Protein 5EO9 (pdb70)

Organism: Drosophila melanogaster (NCBI:txid7227)

GO terms:
  GO:0032589 neuron projection membrane (C, IDA)
  GO:0050808 synapse organization (P, IEP)

Radius of gyration: 29.3 Å; Cα contacts (8 Å, |Δi|>4): 801; chains: 2; bounding box: 75×45×84 Å

Structure (mmCIF, N/CA/C/O backbone):
data_5EO9
#
_entry.id   5EO9
#
_cell.length_a   130.247
_cell.length_b   49.299
_cell.length_c   54.707
_cell.angle_alpha   90.00
_cell.angle_beta   90.00
_cell.angle_gamma   90.00
#
_symmetry.space_group_name_H-M   'P 21 21 2'
#
loop_
_entity.id
_entity.type
_entity.pdbx_description
1 polymer 'Dpr6, isoform C'
2 polymer 'CG32791, isoform A'
3 non-polymer 2-acetamido-2-deoxy-beta-D-glucopyranose
4 non-polymer 'SULFATE ION'
5 water water
#
loop_
_atom_site.group_PDB
_atom_site.id
_atom_site.type_symbol
_atom_site.label_atom_id
_atom_site.label_alt_id
_atom_site.label_comp_id
_atom_site.label_asym_id
_atom_site.label_entity_id
_atom_site.label_seq_id
_atom_site.pdbx_PDB_ins_code
_atom_site.Cartn_x
_atom_site.Cartn_y
_atom_site.Cartn_z
_atom_site.occupancy
_atom_site.B_iso_or_equiv
_atom_site.auth_seq_id
_atom_site.auth_comp_id
_atom_site.auth_asym_id
_atom_site.auth_atom_id
_atom_site.pdbx_PDB_model_num
ATOM 1 N N . MET A 1 4 ? 6.761 -21.981 30.288 1.00 88.59 71 MET A N 1
ATOM 2 C CA . MET A 1 4 ? 8.030 -21.948 29.566 1.00 87.03 71 MET A CA 1
ATOM 3 C C . MET A 1 4 ? 8.272 -20.593 28.889 1.00 84.27 71 MET A C 1
ATOM 4 O O . MET A 1 4 ? 7.332 -19.898 28.508 1.00 82.95 71 MET A O 1
ATOM 6 N N . GLU A 1 5 ? 9.547 -20.242 28.736 1.00 84.77 72 GLU A N 1
ATOM 7 C CA . GLU A 1 5 ? 9.936 -18.945 28.195 1.00 82.86 72 GLU A CA 1
ATOM 8 C C . GLU A 1 5 ? 9.610 -18.854 26.698 1.00 75.70 72 GLU A C 1
ATOM 9 O O . GLU A 1 5 ? 9.571 -19.870 26.000 1.00 75.67 72 GLU A O 1
ATOM 15 N N . PRO A 1 6 ? 9.359 -17.647 26.180 1.00 69.62 73 PRO A N 1
ATOM 16 C CA . PRO A 1 6 ? 9.120 -17.505 24.738 1.00 66.76 73 PRO A CA 1
ATOM 17 C C . PRO A 1 6 ? 10.355 -17.860 23.923 1.00 67.76 73 PRO A C 1
ATOM 18 O O . PRO A 1 6 ? 11.484 -17.880 24.420 1.00 71.92 73 PRO A O 1
ATOM 22 N N . TYR A 1 7 ? 10.125 -18.144 22.646 1.00 62.93 74 TYR A N 1
ATOM 23 C CA . TYR A 1 7 ? 11.215 -18.461 21.735 1.00 63.45 74 TYR A CA 1
ATOM 24 C C . TYR A 1 7 ? 10.766 -18.186 20.306 1.00 61.87 74 TYR A C 1
ATOM 25 O O . TYR A 1 7 ? 9.577 -18.027 20.018 1.00 59.48 74 TYR A O 1
ATOM 34 N N . PHE A 1 8 ? 11.743 -18.138 19.411 1.00 61.40 75 PHE A N 1
ATOM 35 C CA . PHE A 1 8 ? 11.483 -17.900 18.002 1.00 61.28 75 PHE A CA 1
ATOM 36 C C . PHE A 1 8 ? 11.317 -19.223 17.267 1.00 62.61 75 PHE A C 1
ATOM 37 O O . PHE A 1 8 ? 12.039 -20.190 17.526 1.00 62.04 75 PHE A O 1
ATOM 45 N N . ASP A 1 9 ? 10.350 -19.260 16.361 1.00 61.43 76 ASP A N 1
ATOM 46 C CA . ASP A 1 9 ? 10.268 -20.337 15.394 1.00 60.56 76 ASP A CA 1
ATOM 47 C C . ASP A 1 9 ? 11.533 -20.311 14.546 1.00 61.29 76 ASP A C 1
ATOM 48 O O . ASP A 1 9 ? 11.764 -19.326 13.828 1.00 58.91 76 ASP A O 1
ATOM 53 N N . PRO A 1 10 ? 12.379 -21.346 14.600 1.00 63.15 77 PRO A N 1
ATOM 54 C CA . PRO A 1 10 ? 13.610 -21.332 13.797 1.00 63.58 77 PRO A CA 1
ATOM 55 C C . PRO A 1 10 ? 13.359 -21.388 12.295 1.00 62.25 77 PRO A C 1
ATOM 56 O O . PRO A 1 10 ? 14.295 -21.158 11.519 1.00 64.47 77 PRO A O 1
ATOM 60 N N . SER A 1 11 ? 12.133 -21.689 11.862 1.00 61.52 78 SER A N 1
ATOM 61 C CA . SER A 1 11 ? 11.808 -21.693 10.441 1.00 62.75 78 SER A CA 1
ATOM 62 C C . SER A 1 11 ? 11.573 -20.292 9.898 1.00 59.18 78 SER A C 1
ATOM 63 O O . SER A 1 11 ? 11.443 -20.134 8.675 1.00 56.86 78 SER A O 1
ATOM 66 N N . THR A 1 12 ? 11.500 -19.291 10.780 1.00 58.46 79 THR A N 1
ATOM 67 C CA . THR A 1 12 ? 11.324 -17.917 10.349 1.00 51.09 79 THR A CA 1
ATOM 68 C C . THR A 1 12 ? 12.478 -17.520 9.442 1.00 52.95 79 THR A C 1
ATOM 69 O O . THR A 1 12 ? 13.643 -17.593 9.858 1.00 51.54 79 THR A O 1
ATOM 73 N N . PRO A 1 13 ? 12.203 -17.106 8.210 1.00 58.82 80 PRO A N 1
ATOM 74 C CA . PRO A 1 13 ? 13.300 -16.828 7.262 1.00 59.59 80 PRO A CA 1
ATOM 75 C C . PRO A 1 13 ? 14.239 -15.738 7.760 1.00 57.26 80 PRO A C 1
ATOM 76 O O . PRO A 1 13 ? 13.802 -14.698 8.251 1.00 55.25 80 PRO A O 1
ATOM 80 N N . ARG A 1 14 ? 15.546 -16.000 7.655 1.00 60.34 81 ARG A N 1
ATOM 81 C CA . ARG A 1 14 ? 16.583 -15.063 8.087 1.00 60.94 81 ARG A CA 1
ATOM 82 C C . ARG A 1 14 ? 17.063 -14.136 6.979 1.00 58.18 81 ARG A C 1
ATOM 83 O O . ARG A 1 14 ? 17.872 -13.241 7.244 1.00 56.84 81 ARG A O 1
ATOM 91 N N . ASN A 1 15 ? 16.587 -14.339 5.756 1.00 59.43 82 ASN A N 1
ATOM 92 C CA . ASN A 1 15 ? 17.061 -13.637 4.573 1.00 62.71 82 ASN A CA 1
ATOM 93 C C . ASN A 1 15 ? 15.848 -13.371 3.701 1.00 58.83 82 ASN A C 1
ATOM 94 O O . ASN A 1 15 ? 15.224 -14.312 3.206 1.00 66.59 82 ASN A O 1
ATOM 99 N N . VAL A 1 16 ? 15.477 -12.104 3.569 1.00 48.78 83 VAL A N 1
ATOM 100 C CA . VAL A 1 16 ? 14.293 -11.707 2.822 1.00 48.76 83 VAL A CA 1
ATOM 101 C C . VAL A 1 16 ? 14.720 -10.789 1.683 1.00 49.70 83 VAL A C 1
ATOM 102 O O . VAL A 1 16 ? 15.643 -9.979 1.831 1.00 52.59 83 VAL A O 1
ATOM 106 N N . THR A 1 17 ? 14.037 -10.905 0.552 1.00 54.12 84 THR A N 1
ATOM 107 C CA . THR A 1 17 ? 14.339 -10.107 -0.630 1.00 55.17 84 THR A CA 1
ATOM 108 C C . THR A 1 17 ? 13.052 -9.454 -1.111 1.00 56.14 84 THR A C 1
ATOM 109 O O . THR A 1 17 ? 12.083 -10.152 -1.424 1.00 64.44 84 THR A O 1
ATOM 113 N N . ALA A 1 18 ? 13.033 -8.125 -1.160 1.00 47.78 85 ALA A N 1
ATOM 114 C CA . ALA A 1 18 ? 11.888 -7.396 -1.688 1.00 48.55 85 ALA A CA 1
ATOM 115 C C . ALA A 1 18 ? 12.270 -6.656 -2.967 1.00 50.99 85 ALA A C 1
ATOM 116 O O . ALA A 1 18 ? 13.448 -6.520 -3.308 1.00 52.40 85 ALA A O 1
ATOM 118 N N . LEU A 1 19 ? 11.251 -6.181 -3.677 1.00 54.34 86 LEU A N 1
ATOM 119 C CA . LEU A 1 19 ? 11.428 -5.457 -4.929 1.00 58.76 86 LEU A CA 1
ATOM 120 C C . LEU A 1 19 ? 11.338 -3.960 -4.675 1.00 55.66 86 LEU A C 1
ATOM 121 O O . LEU A 1 19 ? 10.430 -3.497 -3.981 1.00 52.47 86 LEU A O 1
ATOM 126 N N . MET A 1 20 ? 12.271 -3.205 -5.254 1.00 70.13 87 MET A N 1
ATOM 127 C CA . MET A 1 20 ? 12.235 -1.757 -5.102 1.00 70.51 87 MET A CA 1
ATOM 128 C C . MET A 1 20 ? 10.906 -1.201 -5.591 1.00 67.79 87 MET A C 1
ATOM 129 O O . MET A 1 20 ? 10.387 -1.612 -6.633 1.00 70.91 87 MET A O 1
ATOM 134 N N . GLY A 1 21 ? 10.363 -0.256 -4.823 1.00 60.42 88 GLY A N 1
ATOM 135 C CA . GLY A 1 21 ? 9.066 0.317 -5.084 1.00 61.54 88 GLY A CA 1
ATOM 136 C C . GLY A 1 21 ? 7.900 -0.481 -4.550 1.00 63.68 88 GLY A C 1
ATOM 137 O O . GLY A 1 21 ? 6.794 0.065 -4.447 1.00 65.13 88 GLY A O 1
ATOM 138 N N . LYS A 1 22 ? 8.103 -1.748 -4.207 1.00 62.99 89 LYS A N 1
ATOM 139 C CA . LYS A 1 22 ? 7.050 -2.598 -3.683 1.00 62.41 89 LYS A CA 1
ATOM 140 C C . LYS A 1 22 ? 7.183 -2.717 -2.168 1.00 58.50 89 LYS A C 1
ATOM 141 O O . LYS A 1 22 ? 8.086 -2.153 -1.547 1.00 52.32 89 LYS A O 1
ATOM 147 N N . SER A 1 23 ? 6.267 -3.465 -1.568 1.00 57.79 90 SER A N 1
ATOM 148 C CA . SER A 1 23 ? 6.264 -3.662 -0.127 1.00 56.62 90 SER A CA 1
ATOM 149 C C . SER A 1 23 ? 7.191 -4.809 0.259 1.00 51.00 90 SER A C 1
ATOM 150 O O . SER A 1 23 ? 7.220 -5.847 -0.401 1.00 52.89 90 SER A O 1
ATOM 153 N N . ALA A 1 24 ? 7.956 -4.604 1.327 1.00 50.64 91 ALA A N 1
ATOM 154 C CA . ALA A 1 24 ? 8.788 -5.644 1.917 1.00 53.57 91 ALA A CA 1
ATOM 155 C C . ALA A 1 24 ? 8.102 -6.222 3.151 1.00 49.40 91 ALA A C 1
ATOM 156 O O . ALA A 1 24 ? 7.477 -5.490 3.923 1.00 46.53 91 ALA A O 1
ATOM 158 N N . TYR A 1 25 ? 8.239 -7.533 3.343 1.00 48.72 92 TYR A N 1
ATOM 159 C CA . TYR A 1 25 ? 7.565 -8.257 4.417 1.00 53.53 92 TYR A CA 1
ATOM 160 C C . TYR A 1 25 ? 8.580 -9.105 5.163 1.00 50.92 92 TYR A C 1
ATOM 161 O O . TYR A 1 25 ? 9.135 -10.051 4.595 1.00 50.74 92 TYR A O 1
ATOM 170 N N . LEU A 1 26 ? 8.800 -8.787 6.436 1.00 46.42 93 LEU A N 1
ATOM 171 C CA . LEU A 1 26 ? 9.702 -9.546 7.293 1.00 46.32 93 LEU A CA 1
ATOM 172 C C . LEU A 1 26 ? 8.862 -10.274 8.328 1.00 46.08 93 LEU A C 1
ATOM 173 O O . LEU A 1 26 ? 8.178 -9.635 9.136 1.00 43.81 93 LEU A O 1
ATOM 178 N N . SER A 1 27 ? 8.906 -11.598 8.306 1.00 46.81 94 SER A N 1
ATOM 179 C CA . SER A 1 27 ? 8.096 -12.345 9.251 1.00 48.42 94 SER A CA 1
ATOM 180 C C . SER A 1 27 ? 8.880 -12.611 10.539 1.00 49.15 94 SER A C 1
ATOM 181 O O . SER A 1 27 ? 10.108 -12.508 10.583 1.00 49.04 94 SER A O 1
ATOM 184 N N . CYS A 1 28 ? 8.142 -12.948 11.603 1.00 46.68 95 CYS A N 1
ATOM 185 C CA . CYS A 1 28 ? 8.761 -13.268 12.891 1.00 45.15 95 CYS A CA 1
ATOM 186 C C . CYS A 1 28 ? 7.749 -14.078 13.701 1.00 47.31 95 CYS A C 1
ATOM 187 O O . CYS A 1 28 ? 6.894 -13.496 14.375 1.00 50.94 95 CYS A O 1
ATOM 190 N N . ARG A 1 29 ? 7.858 -15.403 13.632 1.00 47.82 96 ARG A N 1
ATOM 191 C CA . ARG A 1 29 ? 6.942 -16.289 14.338 1.00 54.90 96 ARG A CA 1
ATOM 192 C C . ARG A 1 29 ? 7.452 -16.562 15.748 1.00 56.91 96 ARG A C 1
ATOM 193 O O . ARG A 1 29 ? 8.606 -16.960 15.932 1.00 56.75 96 ARG A O 1
ATOM 201 N N . VAL A 1 30 ? 6.579 -16.362 16.734 1.00 54.51 97 VAL A N 1
ATOM 202 C CA . VAL A 1 30 ? 6.927 -16.469 18.144 1.00 56.53 97 VAL A CA 1
ATOM 203 C C . VAL A 1 30 ? 5.976 -17.444 18.825 1.00 60.93 97 VAL A C 1
ATOM 204 O O . VAL A 1 30 ? 4.766 -17.431 18.572 1.00 65.15 97 VAL A O 1
ATOM 208 N N . ARG A 1 31 ? 6.524 -18.287 19.692 1.00 59.79 98 ARG A N 1
ATOM 209 C CA . ARG A 1 31 ? 5.738 -19.200 20.501 1.00 61.44 98 ARG A CA 1
ATOM 210 C C . ARG A 1 31 ? 5.831 -18.813 21.972 1.00 60.99 98 ARG A C 1
ATOM 211 O O . ARG A 1 31 ? 6.853 -18.295 22.431 1.00 51.09 98 ARG A O 1
ATOM 219 N N . ASN A 1 32 ? 4.734 -19.054 22.699 1.00 62.94 99 ASN A N 1
ATOM 220 C CA . ASN A 1 32 ? 4.648 -18.804 24.143 1.00 58.55 99 ASN A CA 1
ATOM 221 C C . ASN A 1 32 ? 4.947 -17.348 24.481 1.00 54.37 99 ASN A C 1
ATOM 222 O O . ASN A 1 32 ? 5.721 -17.051 25.393 1.00 55.09 99 ASN A O 1
ATOM 227 N N . LEU A 1 33 ? 4.327 -16.430 23.737 1.00 52.19 100 LEU A N 1
ATOM 228 C CA . LEU A 1 33 ? 4.645 -15.020 23.930 1.00 48.71 100 LEU A CA 1
ATOM 229 C C . LEU A 1 33 ? 4.208 -14.547 25.306 1.00 58.06 100 LEU A C 1
ATOM 230 O O . LEU A 1 33 ? 4.907 -13.749 25.942 1.00 63.73 100 LEU A O 1
ATOM 235 N N . ALA A 1 34 ? 3.070 -15.044 25.785 1.00 58.24 101 ALA A N 1
ATOM 236 C CA . ALA A 1 34 ? 2.538 -14.695 27.105 1.00 58.88 101 ALA A CA 1
ATOM 237 C C . ALA A 1 34 ? 2.383 -13.177 27.126 1.00 59.34 101 ALA A C 1
ATOM 238 O O . ALA A 1 34 ? 1.829 -12.611 26.171 1.00 61.70 101 ALA A O 1
ATOM 240 N N . ASN A 1 35 ? 2.863 -12.478 28.151 1.00 58.32 102 ASN A N 1
ATOM 241 C CA . ASN A 1 35 ? 2.698 -11.035 28.210 1.00 58.02 102 ASN A CA 1
ATOM 242 C C . ASN A 1 35 ? 3.953 -10.284 27.786 1.00 49.76 102 ASN A C 1
ATOM 243 O O . ASN A 1 35 ? 4.086 -9.096 28.090 1.00 54.83 102 ASN A O 1
ATOM 248 N N . LYS A 1 36 ? 4.873 -10.946 27.096 1.00 43.54 103 LYS A N 1
ATOM 249 C CA . LYS A 1 36 ? 5.968 -10.216 26.478 1.00 44.60 103 LYS A CA 1
ATOM 250 C C . LYS A 1 36 ? 5.484 -9.556 25.185 1.00 47.10 103 LYS A C 1
ATOM 251 O O . LYS A 1 36 ? 4.385 -9.824 24.692 1.00 47.08 103 LYS A O 1
ATOM 257 N N . THR A 1 37 ? 6.307 -8.661 24.645 1.00 47.73 104 THR A N 1
ATOM 258 C CA . THR A 1 37 ? 6.019 -8.003 23.381 1.00 44.11 104 THR A CA 1
ATOM 259 C C . THR A 1 37 ? 7.062 -8.382 22.341 1.00 44.64 104 THR A C 1
ATOM 260 O O . THR A 1 37 ? 8.196 -8.750 22.666 1.00 41.85 104 THR A O 1
ATOM 264 N N . VAL A 1 38 ? 6.662 -8.275 21.077 1.00 39.28 105 VAL A N 1
ATOM 265 C CA . VAL A 1 38 ? 7.539 -8.533 19.941 1.00 43.16 105 VAL A CA 1
ATOM 266 C C . VAL A 1 38 ? 7.768 -7.212 19.221 1.00 39.94 105 VAL A C 1
ATOM 267 O O . VAL A 1 38 ? 6.814 -6.577 18.751 1.00 38.50 105 VAL A O 1
ATOM 271 N N . SER A 1 39 ? 9.031 -6.805 19.131 1.00 36.07 106 SER A N 1
ATOM 272 C CA . SER A 1 39 ? 9.404 -5.523 18.560 1.00 34.71 106 SER A CA 1
ATOM 273 C C . SER A 1 39 ? 10.352 -5.713 17.386 1.00 33.49 106 SER A C 1
ATOM 274 O O . SER A 1 39 ? 11.167 -6.636 17.373 1.00 38.31 106 SER A O 1
ATOM 277 N N . TRP A 1 40 ? 10.264 -4.791 16.428 1.00 33.91 107 TRP A N 1
ATOM 278 C CA . TRP A 1 40 ? 11.150 -4.725 15.275 1.00 31.00 107 TRP A CA 1
ATOM 279 C C . TRP A 1 40 ? 12.111 -3.549 15.415 1.00 36.72 107 TRP A C 1
ATOM 280 O O . TRP A 1 40 ? 11.693 -2.415 15.691 1.00 38.08 107 TRP A O 1
ATOM 291 N N . ILE A 1 41 ? 13.395 -3.824 15.214 1.00 35.65 108 ILE A N 1
ATOM 292 C CA . ILE A 1 41 ? 14.442 -2.821 15.316 1.00 37.72 108 ILE A CA 1
ATOM 293 C C . ILE A 1 41 ? 15.288 -2.869 14.051 1.00 40.71 108 ILE A C 1
ATOM 294 O O . ILE A 1 41 ? 15.634 -3.955 13.572 1.00 40.55 108 ILE A O 1
ATOM 299 N N . ARG A 1 42 ? 15.625 -1.691 13.524 1.00 36.57 109 ARG A N 1
ATOM 300 C CA . ARG A 1 42 ? 16.514 -1.554 12.382 1.00 39.33 109 ARG A CA 1
ATOM 301 C C . ARG A 1 42 ? 17.940 -1.335 12.867 1.00 42.89 109 ARG A C 1
ATOM 302 O O . ARG A 1 42 ? 18.207 -0.388 13.608 1.00 50.19 109 ARG A O 1
ATOM 310 N N . HIS A 1 43 ? 18.860 -2.187 12.412 1.00 47.31 110 HIS A N 1
ATOM 311 C CA . HIS A 1 43 ? 20.178 -2.270 13.042 1.00 51.81 110 HIS A CA 1
ATOM 312 C C . HIS A 1 43 ? 21.069 -1.071 12.726 1.00 51.80 110 HIS A C 1
ATOM 313 O O . HIS A 1 43 ? 21.774 -0.585 13.617 1.00 50.33 110 HIS A O 1
ATOM 320 N N . ARG A 1 44 ? 21.068 -0.583 11.474 1.00 49.37 111 ARG A N 1
ATOM 321 C CA . ARG A 1 44 ? 22.079 0.398 11.073 1.00 55.95 111 ARG A CA 1
ATOM 322 C C . ARG A 1 44 ? 22.081 1.645 11.960 1.00 57.56 111 ARG A C 1
ATOM 323 O O . ARG A 1 44 ? 23.139 2.246 12.177 1.00 63.40 111 ARG A O 1
ATOM 331 N N . ASP A 1 45 ? 20.928 2.044 12.498 1.00 55.16 112 ASP A N 1
ATOM 332 C CA . ASP A 1 45 ? 20.876 3.196 13.389 1.00 57.65 112 ASP A CA 1
ATOM 333 C C . ASP A 1 45 ? 20.219 2.861 14.722 1.00 55.66 112 ASP A C 1
ATOM 334 O O . ASP A 1 45 ? 19.925 3.777 15.493 1.00 58.46 112 ASP A O 1
ATOM 339 N N . ILE A 1 46 ? 19.983 1.573 14.998 1.00 54.15 113 ILE A N 1
ATOM 340 C CA . ILE A 1 46 ? 19.295 1.058 16.182 1.00 47.97 113 ILE A CA 1
ATOM 341 C C . ILE A 1 46 ? 17.969 1.783 16.381 1.00 48.51 113 ILE A C 1
ATOM 342 O O . ILE A 1 46 ? 17.569 2.089 17.513 1.00 50.65 113 ILE A O 1
ATOM 347 N N . HIS A 1 47 ? 17.263 2.045 15.285 1.00 48.89 114 HIS A N 1
ATOM 348 C CA . HIS A 1 47 ? 15.992 2.755 15.349 1.00 45.44 114 HIS A CA 1
ATOM 349 C C . HIS A 1 47 ? 14.876 1.785 15.705 1.00 41.92 114 HIS A C 1
ATOM 350 O O . HIS A 1 47 ? 14.659 0.796 14.996 1.00 41.28 114 HIS A O 1
ATOM 357 N N . ILE A 1 48 ? 14.163 2.068 16.797 1.00 38.87 115 ILE A N 1
ATOM 358 C CA . ILE A 1 48 ? 12.983 1.276 17.130 1.00 36.30 115 ILE A CA 1
ATOM 359 C C . ILE A 1 48 ? 11.890 1.546 16.107 1.00 37.84 115 ILE A C 1
ATOM 360 O O . ILE A 1 48 ? 11.509 2.700 15.870 1.00 37.07 115 ILE A O 1
ATOM 365 N N . LEU A 1 49 ? 11.363 0.481 15.509 1.00 35.46 116 LEU A N 1
ATOM 366 C CA . LEU A 1 49 ? 10.351 0.616 14.465 1.00 32.64 116 LEU A CA 1
ATOM 367 C C . LEU A 1 49 ? 8.953 0.403 15.032 1.00 33.72 116 LEU A C 1
ATOM 368 O O . LEU A 1 49 ? 8.111 1.307 14.987 1.00 39.46 116 LEU A O 1
ATOM 373 N N . THR A 1 50 ? 8.703 -0.776 15.592 1.00 34.53 117 THR A N 1
ATOM 374 C CA . THR A 1 50 ? 7.396 -1.141 16.109 1.00 37.23 117 THR A CA 1
ATOM 375 C C . THR A 1 50 ? 7.556 -1.886 17.430 1.00 36.70 117 THR A C 1
ATOM 376 O O . THR A 1 50 ? 8.574 -2.539 17.678 1.00 37.18 117 THR A O 1
ATOM 380 N N . VAL A 1 51 ? 6.531 -1.795 18.267 1.00 35.63 118 VAL A N 1
ATOM 381 C CA . VAL A 1 51 ? 6.439 -2.579 19.498 1.00 38.42 118 VAL A CA 1
ATOM 382 C C . VAL A 1 51 ? 5.064 -3.227 19.485 1.00 42.91 118 VAL A C 1
ATOM 383 O O . VAL A 1 51 ? 4.053 -2.546 19.688 1.00 45.87 118 VAL A O 1
ATOM 387 N N . GLY A 1 52 ? 5.017 -4.535 19.249 1.00 33.47 119 GLY A N 1
ATOM 388 C CA . GLY A 1 52 ? 3.726 -5.145 19.008 1.00 39.02 119 GLY A CA 1
ATOM 389 C C . GLY A 1 52 ? 3.098 -4.531 17.775 1.00 42.47 119 GLY A C 1
ATOM 390 O O . GLY A 1 52 ? 3.772 -4.280 16.766 1.00 42.22 119 GLY A O 1
ATOM 391 N N . SER A 1 53 ? 1.795 -4.258 17.858 1.00 43.30 120 SER A N 1
ATOM 392 C CA . SER A 1 53 ? 1.098 -3.533 16.801 1.00 50.65 120 SER A CA 1
ATOM 393 C C . SER A 1 53 ? 1.340 -2.033 16.854 1.00 50.32 120 SER A C 1
ATOM 394 O O . SER A 1 53 ? 0.967 -1.335 15.913 1.00 49.96 120 SER A O 1
ATOM 397 N N . TYR A 1 54 ? 1.927 -1.519 17.932 1.00 47.70 121 TYR A N 1
ATOM 398 C CA . TYR A 1 54 ? 2.195 -0.092 18.019 1.00 46.13 121 TYR A CA 1
ATOM 399 C C . TYR A 1 54 ? 3.350 0.294 17.100 1.00 46.47 121 TYR A C 1
ATOM 400 O O . TYR A 1 54 ? 4.333 -0.441 16.964 1.00 48.03 121 TYR A O 1
ATOM 409 N N . THR A 1 55 ? 3.215 1.448 16.450 1.00 43.54 122 THR A N 1
ATOM 410 C CA . THR A 1 55 ? 4.240 1.983 15.560 1.00 39.95 122 THR A CA 1
ATOM 411 C C . THR A 1 55 ? 4.949 3.131 16.267 1.00 41.58 122 THR A C 1
ATOM 412 O O . THR A 1 55 ? 4.310 4.106 16.674 1.00 45.78 122 THR A O 1
ATOM 416 N N . TYR A 1 56 ? 6.266 3.011 16.415 1.00 38.67 123 TYR A N 1
ATOM 417 C CA . TYR A 1 56 ? 7.083 4.087 16.960 1.00 37.38 123 TYR A CA 1
ATOM 418 C C . TYR A 1 56 ? 7.646 5.009 15.882 1.00 36.76 123 TYR A C 1
ATOM 419 O O . TYR A 1 56 ? 7.531 6.231 15.999 1.00 38.01 123 TYR A O 1
ATOM 428 N N . THR A 1 57 ? 8.256 4.454 14.833 1.00 36.79 124 THR A N 1
ATOM 429 C CA . THR A 1 57 ? 8.889 5.297 13.825 1.00 38.23 124 THR A CA 1
ATOM 430 C C . THR A 1 57 ? 7.875 6.245 13.187 1.00 40.75 124 THR A C 1
ATOM 431 O O . THR A 1 57 ? 6.692 5.926 13.053 1.00 43.23 124 THR A O 1
ATOM 435 N N . SER A 1 58 ? 8.350 7.446 12.833 1.00 39.58 125 SER A N 1
ATOM 436 C CA . SER A 1 58 ? 7.569 8.436 12.093 1.00 42.81 125 SER A CA 1
ATOM 437 C C . SER A 1 58 ? 7.615 8.220 10.589 1.00 40.14 125 SER A C 1
ATOM 438 O O . SER A 1 58 ? 6.959 8.965 9.855 1.00 40.28 125 SER A O 1
ATOM 441 N N . ASP A 1 59 ? 8.415 7.267 10.121 1.00 43.13 126 ASP A N 1
ATOM 442 C CA . ASP A 1 59 ? 8.407 6.838 8.723 1.00 44.31 126 ASP A CA 1
ATOM 443 C C . ASP A 1 59 ? 7.133 6.038 8.503 1.00 45.42 126 ASP A C 1
ATOM 444 O O . ASP A 1 59 ? 7.046 4.865 8.882 1.00 45.30 126 ASP A O 1
ATOM 449 N N . GLN A 1 60 ? 6.129 6.680 7.901 1.00 46.22 127 GLN A N 1
ATOM 450 C CA . GLN A 1 60 ? 4.810 6.084 7.714 1.00 46.48 127 GLN A CA 1
ATOM 451 C C . GLN A 1 60 ? 4.822 4.830 6.849 1.00 45.25 127 GLN A C 1
ATOM 452 O O . GLN A 1 60 ? 3.781 4.173 6.738 1.00 49.86 127 GLN A O 1
ATOM 458 N N . ARG A 1 61 ? 5.955 4.476 6.240 1.00 44.35 128 ARG A N 1
ATOM 459 C CA . ARG A 1 61 ? 6.009 3.269 5.425 1.00 39.30 128 ARG A CA 1
ATOM 460 C C . ARG A 1 61 ? 5.967 1.988 6.246 1.00 45.28 128 ARG A C 1
ATOM 461 O O . ARG A 1 61 ? 5.777 0.915 5.664 1.00 43.02 128 ARG A O 1
ATOM 469 N N . PHE A 1 62 ? 6.130 2.069 7.566 1.00 41.47 129 PHE A N 1
ATOM 470 C CA . PHE A 1 62 ? 6.286 0.893 8.410 1.00 41.94 129 PHE A CA 1
ATOM 471 C C . PHE A 1 62 ? 4.984 0.527 9.113 1.00 42.20 129 PHE A C 1
ATOM 472 O O . PHE A 1 62 ? 4.216 1.398 9.532 1.00 44.86 129 PHE A O 1
ATOM 480 N N . GLN A 1 63 ? 4.741 -0.775 9.227 1.00 38.13 130 GLN A N 1
ATOM 481 C CA . GLN A 1 63 ? 3.648 -1.279 10.036 1.00 39.90 130 GLN A CA 1
ATOM 482 C C . GLN A 1 63 ? 3.949 -2.716 10.437 1.00 41.93 130 GLN A C 1
ATOM 483 O O . GLN A 1 63 ? 4.382 -3.519 9.605 1.00 43.55 130 GLN A O 1
ATOM 489 N N . ALA A 1 64 ? 3.690 -3.038 11.704 1.00 38.25 131 ALA A N 1
ATOM 490 C CA . ALA A 1 64 ? 3.759 -4.409 12.183 1.00 41.26 131 ALA A CA 1
ATOM 491 C C . ALA A 1 64 ? 2.352 -4.964 12.311 1.00 45.04 131 ALA A C 1
ATOM 492 O O . ALA A 1 64 ? 1.447 -4.282 12.798 1.00 49.98 131 ALA A O 1
ATOM 494 N N . THR A 1 65 ? 2.162 -6.198 11.857 1.00 47.75 132 THR A N 1
ATOM 495 C CA . THR A 1 65 ? 0.868 -6.860 11.938 1.00 47.40 132 THR A CA 1
ATOM 496 C C . THR A 1 65 ? 1.019 -8.168 12.700 1.00 44.90 132 THR A C 1
ATOM 497 O O . THR A 1 65 ? 1.944 -8.945 12.430 1.00 41.69 132 THR A O 1
ATOM 501 N N . HIS A 1 66 ? 0.117 -8.396 13.656 1.00 44.00 133 HIS A N 1
ATOM 502 C CA . HIS A 1 66 ? 0.058 -9.651 14.403 1.00 40.59 133 HIS A CA 1
ATOM 503 C C . HIS A 1 66 ? -0.829 -10.622 13.629 1.00 38.79 133 HIS A C 1
ATOM 504 O O . HIS A 1 66 ? -2.045 -10.430 13.550 1.00 38.88 133 HIS A O 1
ATOM 511 N N . HIS A 1 67 ? -0.226 -11.655 13.050 1.00 37.79 134 HIS A N 1
ATOM 512 C CA . HIS A 1 67 ? -0.992 -12.705 12.379 1.00 39.44 134 HIS A CA 1
ATOM 513 C C . HIS A 1 67 ? -1.342 -13.741 13.432 1.00 42.35 134 HIS A C 1
ATOM 514 O O . HIS A 1 67 ? -0.513 -14.581 13.793 1.00 43.36 134 HIS A O 1
ATOM 521 N N . GLN A 1 68 ? -2.573 -13.665 13.945 1.00 46.85 135 GLN A N 1
ATOM 522 C CA . GLN A 1 68 ? -2.939 -14.507 15.079 1.00 47.96 135 GLN A CA 1
ATOM 523 C C . GLN A 1 68 ? -2.905 -15.984 14.722 1.00 50.77 135 GLN A C 1
ATOM 524 O O . GLN A 1 68 ? -2.541 -16.810 15.563 1.00 52.52 135 GLN A O 1
ATOM 530 N N . ASP A 1 69 ? -3.261 -16.335 13.484 1.00 53.35 136 ASP A N 1
ATOM 531 C CA . ASP A 1 69 ? -3.362 -17.746 13.130 1.00 56.87 136 ASP A CA 1
ATOM 532 C C . ASP A 1 69 ? -2.006 -18.437 13.151 1.00 56.96 136 ASP A C 1
ATOM 533 O O . ASP A 1 69 ? -1.921 -19.606 13.539 1.00 63.73 136 ASP A O 1
ATOM 538 N N . THR A 1 70 ? -0.941 -17.739 12.764 1.00 49.84 137 THR A N 1
ATOM 539 C CA . THR A 1 70 ? 0.396 -18.314 12.736 1.00 49.57 137 THR A CA 1
ATOM 540 C C . THR A 1 70 ? 1.302 -17.768 13.826 1.00 54.38 137 THR A C 1
ATOM 541 O O . THR A 1 70 ? 2.454 -18.208 13.925 1.00 57.63 137 THR A O 1
ATOM 545 N N . GLU A 1 71 ? 0.822 -16.818 14.630 1.00 52.49 138 GLU A N 1
ATOM 546 C CA . GLU A 1 71 ? 1.627 -16.160 15.659 1.00 51.67 138 GLU A CA 1
ATOM 547 C C . GLU A 1 71 ? 2.861 -15.512 15.039 1.00 51.05 138 GLU A C 1
ATOM 548 O O . GLU A 1 71 ? 3.994 -15.674 15.500 1.00 39.68 138 GLU A O 1
ATOM 554 N N . ASP A 1 72 ? 2.609 -14.751 13.980 1.00 50.64 139 ASP A N 1
ATOM 555 C CA . ASP A 1 72 ? 3.634 -14.104 13.177 1.00 48.54 139 ASP A CA 1
ATOM 556 C C . ASP A 1 72 ? 3.507 -12.600 13.369 1.00 44.84 139 ASP A C 1
ATOM 557 O O . ASP A 1 72 ? 2.436 -12.033 13.132 1.00 49.02 139 ASP A O 1
ATOM 562 N N . TRP A 1 73 ? 4.591 -11.962 13.797 1.00 43.46 140 TRP A N 1
ATOM 563 C CA . TRP A 1 73 ? 4.649 -10.507 13.928 1.00 44.99 140 TRP A CA 1
ATOM 564 C C . TRP A 1 73 ? 5.379 -9.977 12.696 1.00 45.15 140 TRP A C 1
ATOM 565 O O . TRP A 1 73 ? 6.603 -9.858 12.673 1.00 48.19 140 TRP A O 1
ATOM 576 N N . THR A 1 74 ? 4.616 -9.690 11.648 1.00 42.09 141 THR A N 1
ATOM 577 C CA . THR A 1 74 ? 5.189 -9.335 10.357 1.00 45.97 141 THR A CA 1
ATOM 578 C C . THR A 1 74 ? 5.404 -7.828 10.268 1.00 47.52 141 THR A C 1
ATOM 579 O O . THR A 1 74 ? 4.523 -7.042 10.633 1.00 52.24 141 THR A O 1
ATOM 583 N N . LEU A 1 75 ? 6.579 -7.435 9.791 1.00 42.89 142 LEU A N 1
ATOM 584 C CA . LEU A 1 75 ? 6.889 -6.042 9.509 1.00 42.55 142 LEU A CA 1
ATOM 585 C C . LEU A 1 75 ? 6.705 -5.788 8.021 1.00 43.09 142 LEU A C 1
ATOM 586 O O . LEU A 1 75 ? 7.237 -6.531 7.188 1.00 49.58 142 LEU A O 1
ATOM 591 N N . GLN A 1 76 ? 5.961 -4.741 7.691 1.00 39.96 143 GLN A N 1
ATOM 592 C CA . GLN A 1 76 ? 5.754 -4.336 6.310 1.00 40.26 143 GLN A CA 1
ATOM 593 C C . GLN A 1 76 ? 6.451 -3.004 6.057 1.00 42.43 143 GLN A C 1
ATOM 594 O O . GLN A 1 76 ? 6.298 -2.054 6.835 1.00 45.45 143 GLN A O 1
ATOM 600 N N . ILE A 1 77 ? 7.220 -2.943 4.978 1.00 42.21 144 ILE A N 1
ATOM 601 C CA . ILE A 1 77 ? 7.899 -1.724 4.556 1.00 41.77 144 ILE A CA 1
ATOM 602 C C . ILE A 1 77 ? 7.399 -1.396 3.155 1.00 42.83 144 ILE A C 1
ATOM 603 O O . ILE A 1 77 ? 7.775 -2.054 2.176 1.00 47.68 144 ILE A O 1
ATOM 608 N N . LYS A 1 78 ? 6.551 -0.380 3.057 1.00 46.53 145 LYS A N 1
ATOM 609 C CA . LYS A 1 78 ? 6.046 0.071 1.773 1.00 47.02 145 LYS A CA 1
ATOM 610 C C . LYS A 1 78 ? 7.099 0.897 1.046 1.00 49.53 145 LYS A C 1
ATOM 611 O O . LYS A 1 78 ? 8.007 1.469 1.661 1.00 50.93 145 LYS A O 1
ATOM 617 N N . TRP A 1 79 ? 6.995 0.915 -0.284 1.00 49.36 146 TRP A N 1
ATOM 618 C CA . TRP A 1 79 ? 7.906 1.680 -1.143 1.00 51.23 146 TRP A CA 1
ATOM 619 C C . TRP A 1 79 ? 9.367 1.354 -0.839 1.00 50.75 146 TRP A C 1
ATOM 620 O O . TRP A 1 79 ? 10.182 2.238 -0.578 1.00 54.55 146 TRP A O 1
ATOM 631 N N . ALA A 1 80 ? 9.693 0.063 -0.866 1.00 50.04 147 ALA A N 1
ATOM 632 C CA . ALA A 1 80 ? 11.034 -0.360 -0.484 1.00 50.86 147 ALA A CA 1
ATOM 633 C C . ALA A 1 80 ? 12.080 0.302 -1.369 1.00 57.61 147 ALA A C 1
ATOM 634 O O . ALA A 1 80 ? 11.908 0.430 -2.583 1.00 63.11 147 ALA A O 1
ATOM 636 N N . GLN A 1 81 ? 13.164 0.741 -0.748 1.00 59.50 148 GLN A N 1
ATOM 637 C CA . GLN A 1 81 ? 14.249 1.398 -1.459 1.00 63.14 148 GLN A CA 1
ATOM 638 C C . GLN A 1 81 ? 15.552 0.683 -1.132 1.00 58.16 148 GLN A C 1
ATOM 639 O O . GLN A 1 81 ? 15.622 -0.104 -0.182 1.00 51.70 148 GLN A O 1
ATOM 645 N N . LYS A 1 82 ? 16.578 0.941 -1.954 1.00 61.07 149 LYS A N 1
ATOM 646 C CA . LYS A 1 82 ? 17.879 0.319 -1.727 1.00 64.81 149 LYS A CA 1
ATOM 647 C C . LYS A 1 82 ? 18.398 0.659 -0.337 1.00 64.37 149 LYS A C 1
ATOM 648 O O . LYS A 1 82 ? 19.013 -0.180 0.332 1.00 69.04 149 LYS A O 1
ATOM 654 N N . ARG A 1 83 ? 18.152 1.897 0.103 1.00 59.89 150 ARG A N 1
ATOM 655 C CA . ARG A 1 83 ? 18.534 2.364 1.431 1.00 66.52 150 ARG A CA 1
ATOM 656 C C . ARG A 1 83 ? 17.965 1.481 2.542 1.00 66.28 150 ARG A C 1
ATOM 657 O O . ARG A 1 83 ? 18.582 1.354 3.605 1.00 66.68 150 ARG A O 1
ATOM 665 N N . ASP A 1 84 ? 16.808 0.850 2.317 1.00 64.27 151 ASP A N 1
ATOM 666 C CA . ASP A 1 84 ? 16.190 0.028 3.356 1.00 57.89 151 ASP A CA 1
ATOM 667 C C . ASP A 1 84 ? 16.916 -1.295 3.577 1.00 60.24 151 ASP A C 1
ATOM 668 O O . ASP A 1 84 ? 16.703 -1.933 4.614 1.00 64.12 151 ASP A O 1
ATOM 673 N N . ALA A 1 85 ? 17.746 -1.726 2.631 1.00 56.87 152 ALA A N 1
ATOM 674 C CA . ALA A 1 85 ? 18.457 -2.990 2.774 1.00 56.87 152 ALA A CA 1
ATOM 675 C C . ALA A 1 85 ? 19.405 -2.945 3.968 1.00 55.37 152 ALA A C 1
ATOM 676 O O . ALA A 1 85 ? 19.896 -1.885 4.361 1.00 53.70 152 ALA A O 1
ATOM 678 N N . GLY A 1 86 ? 19.661 -4.113 4.540 1.00 46.53 153 GLY A N 1
ATOM 679 C CA . GLY A 1 86 ? 20.499 -4.234 5.710 1.00 49.69 153 GLY A CA 1
ATOM 680 C C . GLY A 1 86 ? 19.869 -5.169 6.724 1.00 54.49 153 GLY A C 1
ATOM 681 O O . GLY A 1 86 ? 19.024 -6.000 6.390 1.00 56.47 153 GLY A O 1
ATOM 682 N N . MET A 1 87 ? 20.287 -5.021 7.978 1.00 51.01 154 MET A N 1
ATOM 683 C CA . MET A 1 87 ? 19.935 -5.967 9.024 1.00 52.28 154 MET A CA 1
ATOM 684 C C . MET A 1 87 ? 18.811 -5.423 9.896 1.00 50.03 154 MET A C 1
ATOM 685 O O . MET A 1 87 ? 18.792 -4.237 10.252 1.00 49.29 154 MET A O 1
ATOM 690 N N . TYR A 1 88 ? 17.872 -6.303 10.231 1.00 44.39 155 TYR A N 1
ATOM 691 C CA . TYR A 1 88 ? 16.745 -5.975 11.083 1.00 41.09 155 TYR A CA 1
ATOM 692 C C . TYR A 1 88 ? 16.652 -6.997 12.200 1.00 41.20 155 TYR A C 1
ATOM 693 O O . TYR A 1 88 ? 17.036 -8.160 12.042 1.00 44.37 155 TYR A O 1
ATOM 702 N N . GLU A 1 89 ? 16.140 -6.551 13.337 1.00 39.90 156 GLU A N 1
ATOM 703 C CA . GLU A 1 89 ? 16.029 -7.401 14.509 1.00 41.25 156 GLU A CA 1
ATOM 704 C C . GLU A 1 89 ? 14.579 -7.497 14.954 1.00 42.28 156 GLU A C 1
ATOM 705 O O . GLU A 1 89 ? 13.896 -6.477 15.120 1.00 36.63 156 GLU A O 1
ATOM 711 N N . CYS A 1 90 ? 14.122 -8.728 15.124 1.00 43.60 157 CYS A N 1
ATOM 712 C CA . CYS A 1 90 ? 12.896 -9.030 15.837 1.00 43.78 157 CYS A CA 1
ATOM 713 C C . CYS A 1 90 ? 13.269 -9.365 17.278 1.00 39.27 157 CYS A C 1
ATOM 714 O O . CYS A 1 90 ? 14.182 -10.162 17.510 1.00 39.98 157 CYS A O 1
ATOM 717 N N . GLN A 1 91 ? 12.579 -8.760 18.243 1.00 35.41 158 GLN A N 1
ATOM 718 C CA . GLN A 1 91 ? 13.042 -8.777 19.631 1.00 36.64 158 GLN A CA 1
ATOM 719 C C . GLN A 1 91 ? 11.897 -9.028 20.604 1.00 38.54 158 GLN A C 1
ATOM 720 O O . GLN A 1 91 ? 10.910 -8.283 20.619 1.00 38.17 158 GLN A O 1
ATOM 726 N N . ILE A 1 92 ? 12.050 -10.063 21.429 1.00 41.50 159 ILE A N 1
ATOM 727 C CA . ILE A 1 92 ? 11.089 -10.425 22.466 1.00 44.25 159 ILE A CA 1
ATOM 728 C C . ILE A 1 92 ? 11.514 -9.787 23.782 1.00 45.44 159 ILE A C 1
ATOM 729 O O . ILE A 1 92 ? 12.678 -9.902 24.197 1.00 45.95 159 ILE A O 1
ATOM 734 N N . SER A 1 93 ? 10.557 -9.149 24.465 1.00 51.85 160 SER A N 1
ATOM 735 C CA . SER A 1 93 ? 10.830 -8.379 25.680 1.00 49.57 160 SER A CA 1
ATOM 736 C C . SER A 1 93 ? 11.018 -9.239 26.924 1.00 55.34 160 SER A C 1
ATOM 737 O O . SER A 1 93 ? 10.582 -8.851 28.010 1.00 60.11 160 SER A O 1
ATOM 740 N N . THR A 1 94 ? 11.646 -10.405 26.805 1.00 49.90 161 THR A N 1
ATOM 741 C CA . THR A 1 94 ? 12.054 -11.117 28.001 1.00 58.06 161 THR A CA 1
ATOM 742 C C . THR A 1 94 ? 13.253 -10.416 28.626 1.00 62.36 161 THR A C 1
ATOM 743 O O . THR A 1 94 ? 13.828 -9.482 28.057 1.00 58.57 161 THR A O 1
ATOM 747 N N . GLN A 1 95 ? 13.626 -10.876 29.816 1.00 66.63 162 GLN A N 1
ATOM 748 C CA . GLN A 1 95 ? 14.788 -10.334 30.502 1.00 68.85 162 GLN A CA 1
ATOM 749 C C . GLN A 1 95 ? 15.807 -11.436 30.781 1.00 71.64 162 GLN A C 1
ATOM 750 O O . GLN A 1 95 ? 15.559 -12.324 31.599 1.00 75.91 162 GLN A O 1
ATOM 756 N N . PRO A 1 96 ? 16.957 -11.388 30.090 1.00 69.67 163 PRO A N 1
ATOM 757 C CA . PRO A 1 96 ? 17.264 -10.400 29.048 1.00 68.05 163 PRO A CA 1
ATOM 758 C C . PRO A 1 96 ? 16.520 -10.685 27.747 1.00 67.38 163 PRO A C 1
ATOM 759 O O . PRO A 1 96 ? 15.908 -11.748 27.629 1.00 69.05 163 PRO A O 1
ATOM 763 N N . VAL A 1 97 ? 16.559 -9.739 26.803 1.00 63.16 164 VAL A N 1
ATOM 764 C CA . VAL A 1 97 ? 15.771 -9.864 25.583 1.00 57.96 164 VAL A CA 1
ATOM 765 C C . VAL A 1 97 ? 16.270 -11.026 24.737 1.00 55.14 164 VAL A C 1
ATOM 766 O O . VAL A 1 97 ? 17.457 -11.384 24.751 1.00 53.59 164 VAL A O 1
ATOM 770 N N . ARG A 1 98 ? 15.340 -11.620 23.997 1.00 62.16 165 ARG A N 1
ATOM 771 C CA . ARG A 1 98 ? 15.626 -12.525 22.897 1.00 57.81 165 ARG A CA 1
ATOM 772 C C . ARG A 1 98 ? 15.617 -11.738 21.593 1.00 55.55 165 ARG A C 1
ATOM 773 O O . ARG A 1 98 ? 14.734 -10.904 21.369 1.00 56.28 165 ARG A O 1
ATOM 781 N N . SER A 1 99 ? 16.585 -12.016 20.726 1.00 52.81 166 SER A N 1
ATOM 782 C CA . SER A 1 99 ? 16.692 -11.335 19.446 1.00 51.82 166 SER A CA 1
ATOM 783 C C . SER A 1 99 ? 16.771 -12.347 18.316 1.00 55.16 166 SER A C 1
ATOM 784 O O . SER A 1 99 ? 17.400 -13.402 18.457 1.00 61.71 166 SER A O 1
ATOM 787 N N . TYR A 1 100 ? 16.141 -12.005 17.193 1.00 46.82 167 TYR A N 1
ATOM 788 C CA . TYR A 1 100 ? 16.177 -12.810 15.980 1.00 45.06 167 TYR A CA 1
ATOM 789 C C . TYR A 1 100 ? 16.510 -11.891 14.811 1.00 47.89 167 TYR A C 1
ATOM 790 O O . TYR A 1 100 ? 15.747 -10.966 14.505 1.00 44.48 167 TYR A O 1
ATOM 799 N N . PHE A 1 101 ? 17.649 -12.146 14.170 1.00 49.68 168 PHE A N 1
ATOM 800 C CA . PHE A 1 101 ? 18.182 -11.289 13.121 1.00 47.58 168 PHE A CA 1
ATOM 801 C C . PHE A 1 101 ? 17.622 -11.680 11.758 1.00 49.36 168 PHE A C 1
ATOM 802 O O . PHE A 1 101 ? 17.554 -12.862 11.417 1.00 53.62 168 PHE A O 1
ATOM 810 N N . VAL A 1 102 ? 17.238 -10.676 10.971 1.00 49.97 169 VAL A N 1
ATOM 811 C CA . VAL A 1 102 ? 16.699 -10.888 9.630 1.00 49.96 169 VAL A CA 1
ATOM 812 C C . VAL A 1 102 ? 17.343 -9.884 8.689 1.00 52.69 169 VAL A C 1
ATOM 813 O O . VAL A 1 102 ? 17.324 -8.679 8.958 1.00 56.90 169 VAL A O 1
ATOM 817 N N . ARG A 1 103 ? 17.894 -10.367 7.581 1.00 52.02 170 ARG A N 1
ATOM 818 C CA . ARG A 1 103 ? 18.483 -9.494 6.577 1.00 50.61 170 ARG A CA 1
ATOM 819 C C . ARG A 1 103 ? 17.477 -9.227 5.465 1.00 47.25 170 ARG A C 1
ATOM 820 O O . ARG A 1 103 ? 16.860 -10.160 4.941 1.00 48.15 170 ARG A O 1
ATOM 828 N N . LEU A 1 104 ? 17.323 -7.960 5.103 1.00 45.38 171 LEU A N 1
ATOM 829 C CA . LEU A 1 104 ? 16.484 -7.564 3.982 1.00 48.67 171 LEU A CA 1
ATOM 830 C C . LEU A 1 104 ? 17.345 -7.196 2.774 1.00 51.70 171 LEU A C 1
ATOM 831 O O . LEU A 1 104 ? 18.352 -6.491 2.904 1.00 52.42 171 LEU A O 1
ATOM 836 N N . ASN A 1 105 ? 16.947 -7.683 1.602 1.00 50.41 172 ASN A N 1
ATOM 837 C CA . ASN A 1 105 ? 17.551 -7.303 0.329 1.00 50.00 172 ASN A CA 1
ATOM 838 C C . ASN A 1 105 ? 16.505 -6.613 -0.538 1.00 49.20 172 ASN A C 1
ATOM 839 O O . ASN A 1 105 ? 15.339 -7.025 -0.567 1.00 50.01 172 ASN A O 1
ATOM 844 N N . VAL A 1 106 ? 16.919 -5.560 -1.237 1.00 48.58 173 VAL A N 1
ATOM 845 C CA . VAL A 1 106 ? 16.039 -4.791 -2.111 1.00 50.81 173 VAL A CA 1
ATOM 846 C C . VAL A 1 106 ? 16.657 -4.799 -3.503 1.00 55.78 173 VAL A C 1
ATOM 847 O O . VAL A 1 106 ? 17.708 -4.185 -3.724 1.00 59.54 173 VAL A O 1
ATOM 851 N N . VAL A 1 107 ? 16.008 -5.486 -4.444 1.00 58.92 174 VAL A N 1
ATOM 852 C CA . VAL A 1 107 ? 16.544 -5.671 -5.786 1.00 60.05 174 VAL A CA 1
ATOM 853 C C . VAL A 1 107 ? 15.495 -5.270 -6.819 1.00 63.90 174 VAL A C 1
ATOM 854 O O . VAL A 1 107 ? 14.330 -5.031 -6.503 1.00 61.55 174 VAL A O 1
ATOM 858 N N . VAL A 1 108 ? 15.932 -5.219 -8.075 1.00 67.33 175 VAL A N 1
ATOM 859 C CA . VAL A 1 108 ? 15.072 -4.867 -9.201 1.00 64.31 175 VAL A CA 1
ATOM 860 C C . VAL A 1 108 ? 14.781 -6.134 -9.996 1.00 66.21 175 VAL A C 1
ATOM 861 O O . VAL A 1 108 ? 15.703 -6.920 -10.251 1.00 67.50 175 VAL A O 1
ATOM 865 N N . PRO A 1 109 ? 13.527 -6.385 -10.382 1.00 70.30 176 PRO A N 1
ATOM 866 C CA . PRO A 1 109 ? 13.201 -7.624 -11.101 1.00 78.57 176 PRO A CA 1
ATOM 867 C C . PRO A 1 109 ? 14.076 -7.831 -12.330 1.00 85.91 176 PRO A C 1
ATOM 868 O O . PRO A 1 109 ? 14.314 -6.907 -13.112 1.00 83.48 176 PRO A O 1
ATOM 872 N N . HIS A 1 110 ? 14.552 -9.066 -12.481 1.00 96.38 177 HIS A N 1
ATOM 873 C CA . HIS A 1 110 ? 15.461 -9.470 -13.552 1.00 108.55 177 HIS A CA 1
ATOM 874 C C . HIS A 1 110 ? 16.762 -8.679 -13.500 1.00 111.61 177 HIS A C 1
ATOM 875 O O . HIS A 1 110 ? 17.541 -8.805 -12.554 1.00 110.27 177 HIS A O 1
ATOM 883 N N . SER B 2 1 ? 0.725 23.412 17.165 1.00 111.78 37 SER B N 1
ATOM 884 C CA . SER B 2 1 ? 1.166 22.279 16.361 1.00 107.84 37 SER B CA 1
ATOM 885 C C . SER B 2 1 ? 1.523 22.703 14.933 1.00 109.89 37 SER B C 1
ATOM 886 O O . SER B 2 1 ? 0.652 22.821 14.068 1.00 111.10 37 SER B O 1
ATOM 889 N N . ARG B 2 2 ? 2.815 22.943 14.704 1.00 109.56 38 ARG B N 1
ATOM 890 C CA . ARG B 2 2 ? 3.348 23.216 13.377 1.00 109.65 38 ARG B CA 1
ATOM 891 C C . ARG B 2 2 ? 4.673 22.478 13.223 1.00 107.00 38 ARG B C 1
ATOM 892 O O . ARG B 2 2 ? 5.237 21.958 14.191 1.00 103.33 38 ARG B O 1
ATOM 894 N N . ALA B 2 3 ? 5.176 22.453 11.990 1.00 107.39 39 ALA B N 1
ATOM 895 C CA . ALA B 2 3 ? 6.269 21.562 11.596 1.00 102.87 39 ALA B CA 1
ATOM 896 C C . ALA B 2 3 ? 7.625 22.171 11.938 1.00 100.13 39 ALA B C 1
ATOM 897 O O . ALA B 2 3 ? 8.222 22.907 11.149 1.00 101.85 39 ALA B O 1
ATOM 899 N N . PHE B 2 4 ? 8.121 21.850 13.133 1.00 94.97 40 PHE B N 1
ATOM 900 C CA . PHE B 2 4 ? 9.534 22.002 13.459 1.00 90.09 40 PHE B CA 1
ATOM 901 C C . PHE B 2 4 ? 9.856 20.996 14.555 1.00 85.22 40 PHE B C 1
ATOM 902 O O . PHE B 2 4 ? 9.166 20.940 15.578 1.00 85.66 40 PHE B O 1
ATOM 910 N N . GLN B 2 5 ? 10.900 20.200 14.328 1.00 80.02 41 GLN B N 1
ATOM 911 C CA . GLN B 2 5 ? 11.054 18.979 15.104 1.00 73.82 41 GLN B CA 1
ATOM 912 C C . GLN B 2 5 ? 11.806 19.224 16.413 1.00 64.36 41 GLN B C 1
ATOM 913 O O . GLN B 2 5 ? 12.530 20.214 16.549 1.00 69.43 41 GLN B O 1
ATOM 919 N N . PRO B 2 6 ? 11.622 18.343 17.397 1.00 53.43 42 PRO B N 1
ATOM 920 C CA . PRO B 2 6 ? 12.315 18.506 18.683 1.00 55.06 42 PRO B CA 1
ATOM 921 C C . PRO B 2 6 ? 13.824 18.357 18.559 1.00 56.79 42 PRO B C 1
ATOM 922 O O . PRO B 2 6 ? 14.353 17.830 17.578 1.00 56.31 42 PRO B O 1
ATOM 926 N N . GLU B 2 7 ? 14.521 18.835 19.588 1.00 56.51 43 GLU B N 1
ATOM 927 C CA . GLU B 2 7 ? 15.975 18.858 19.600 1.00 61.03 43 GLU B CA 1
ATOM 928 C C . GLU B 2 7 ? 16.470 18.462 20.982 1.00 62.49 43 GLU B C 1
ATOM 929 O O . GLU B 2 7 ? 15.799 18.700 21.990 1.00 66.95 43 GLU B O 1
ATOM 935 N N . PHE B 2 8 ? 17.661 17.876 21.023 1.00 58.96 44 PHE B N 1
ATOM 936 C CA . PHE B 2 8 ? 18.326 17.631 22.292 1.00 60.14 44 PHE B CA 1
ATOM 937 C C . PHE B 2 8 ? 18.922 18.929 22.827 1.00 64.05 44 PHE B C 1
ATOM 938 O O . PHE B 2 8 ? 19.562 19.680 22.084 1.00 68.31 44 PHE B O 1
ATOM 946 N N . VAL B 2 9 ? 18.700 19.194 24.114 1.00 64.48 45 VAL B N 1
ATOM 947 C CA . VAL B 2 9 ? 19.233 20.392 24.761 1.00 69.19 45 VAL B CA 1
ATOM 948 C C . VAL B 2 9 ? 20.642 20.161 25.297 1.00 71.96 45 VAL B C 1
ATOM 949 O O . VAL B 2 9 ? 21.500 21.042 25.208 1.00 74.52 45 VAL B O 1
ATOM 953 N N . GLU B 2 10 ? 20.909 18.991 25.870 1.00 72.35 46 GLU B N 1
ATOM 954 C CA . GLU B 2 10 ? 22.242 18.686 26.364 1.00 76.96 46 GLU B CA 1
ATOM 955 C C . GLU B 2 10 ? 22.450 17.180 26.315 1.00 76.16 46 GLU B C 1
ATOM 956 O O . GLU B 2 10 ? 21.496 16.404 26.203 1.00 78.14 46 GLU B O 1
ATOM 962 N N . SER B 2 11 ? 23.716 16.777 26.396 1.00 72.10 47 SER B N 1
ATOM 963 C CA . SER B 2 11 ? 24.065 15.370 26.292 1.00 67.34 47 SER B CA 1
ATOM 964 C C . SER B 2 11 ? 23.592 14.599 27.521 1.00 65.03 47 SER B C 1
ATOM 965 O O . SER B 2 11 ? 23.287 15.168 28.573 1.00 65.56 47 SER B O 1
ATOM 968 N N . ILE B 2 12 ? 23.520 13.282 27.368 1.00 59.99 48 ILE B N 1
ATOM 969 C CA . ILE B 2 12 ? 23.258 12.401 28.497 1.00 59.00 48 ILE B CA 1
ATOM 970 C C . ILE B 2 12 ? 24.526 12.291 29.331 1.00 65.80 48 ILE B C 1
ATOM 971 O O . ILE B 2 12 ? 25.606 11.983 28.811 1.00 68.28 48 ILE B O 1
ATOM 976 N N . SER B 2 13 ? 24.399 12.547 30.628 1.00 68.82 49 SER B N 1
ATOM 977 C CA . SER B 2 13 ? 25.536 12.431 31.529 1.00 67.38 49 SER B CA 1
ATOM 978 C C . SER B 2 13 ? 25.912 10.970 31.728 1.00 67.09 49 SER B C 1
ATOM 979 O O . SER B 2 13 ? 25.045 10.113 31.921 1.00 65.78 49 SER B O 1
ATOM 982 N N . ASN B 2 14 ? 27.207 10.686 31.657 1.00 74.01 50 ASN B N 1
ATOM 983 C CA . ASN B 2 14 ? 27.712 9.403 32.113 1.00 75.80 50 ASN B CA 1
ATOM 984 C C . ASN B 2 14 ? 27.428 9.247 33.604 1.00 72.62 50 ASN B C 1
ATOM 985 O O . ASN B 2 14 ? 27.460 10.217 34.363 1.00 77.88 50 ASN B O 1
ATOM 990 N N . VAL B 2 15 ? 27.121 8.022 34.018 1.00 67.01 51 VAL B N 1
ATOM 991 C CA . VAL B 2 15 ? 26.762 7.727 35.398 1.00 71.17 51 VAL B CA 1
ATOM 992 C C . VAL B 2 15 ? 27.640 6.590 35.896 1.00 74.49 51 VAL B C 1
ATOM 993 O O . VAL B 2 15 ? 27.892 5.623 35.169 1.00 77.16 51 VAL B O 1
ATOM 997 N N . SER B 2 16 ? 28.110 6.713 37.136 1.00 73.90 52 SER B N 1
ATOM 998 C CA . SER B 2 16 ? 28.933 5.689 37.762 1.00 73.61 52 SER B CA 1
ATOM 999 C C . SER B 2 16 ? 28.482 5.535 39.208 1.00 76.80 52 SER B C 1
ATOM 1000 O O . SER B 2 16 ? 28.585 6.481 39.996 1.00 78.10 52 SER B O 1
ATOM 1003 N N . VAL B 2 17 ? 27.968 4.350 39.551 1.00 78.36 53 VAL B N 1
ATOM 1004 C CA . VAL B 2 17 ? 27.428 4.067 40.878 1.00 80.05 53 VAL B CA 1
ATOM 1005 C C . VAL B 2 17 ? 27.831 2.657 41.289 1.00 76.50 53 VAL B C 1
ATOM 1006 O O . VAL B 2 17 ? 28.173 1.815 40.457 1.00 73.86 53 VAL B O 1
ATOM 1010 N N . ALA B 2 18 ? 27.768 2.405 42.594 1.00 76.23 54 ALA B N 1
ATOM 1011 C CA . ALA B 2 18 ? 28.117 1.108 43.151 1.00 76.22 54 ALA B CA 1
ATOM 1012 C C . ALA B 2 18 ? 26.932 0.153 43.082 1.00 73.42 54 ALA B C 1
ATOM 1013 O O . ALA B 2 18 ? 25.771 0.566 43.029 1.00 72.17 54 ALA B O 1
ATOM 1015 N N . VAL B 2 19 ? 27.250 -1.144 43.088 1.00 74.77 55 VAL B N 1
ATOM 1016 C CA . VAL B 2 19 ? 26.224 -2.181 43.049 1.00 78.00 55 VAL B CA 1
ATOM 1017 C C . VAL B 2 19 ? 25.204 -1.950 44.154 1.00 81.76 55 VAL B C 1
ATOM 1018 O O . VAL B 2 19 ? 25.563 -1.728 45.317 1.00 70.66 55 VAL B O 1
ATOM 1022 N N . GLY B 2 20 ? 23.919 -1.997 43.793 1.00 80.58 56 GLY B N 1
ATOM 1023 C CA . GLY B 2 20 ? 22.839 -1.878 44.746 1.00 80.46 56 GLY B CA 1
ATOM 1024 C C . GLY B 2 20 ? 22.289 -0.478 44.907 1.00 77.76 56 GLY B C 1
ATOM 1025 O O . GLY B 2 20 ? 21.213 -0.314 45.493 1.00 75.86 56 GLY B O 1
ATOM 1026 N N . ARG B 2 21 ? 23.001 0.531 44.417 1.00 75.56 57 ARG B N 1
ATOM 1027 C CA . ARG B 2 21 ? 22.500 1.894 44.406 1.00 71.90 57 ARG B CA 1
ATOM 1028 C C . ARG B 2 21 ? 21.731 2.155 43.108 1.00 69.52 57 ARG B C 1
ATOM 1029 O O . ARG B 2 21 ? 21.810 1.397 42.138 1.00 61.51 57 ARG B O 1
ATOM 1037 N N . ASP B 2 22 ? 20.979 3.248 43.103 1.00 73.35 58 ASP B N 1
ATOM 1038 C CA . ASP B 2 22 ? 20.034 3.551 42.039 1.00 71.38 58 ASP B CA 1
ATOM 1039 C C . ASP B 2 22 ? 20.652 4.517 41.033 1.00 74.07 58 ASP B C 1
ATOM 1040 O O . ASP B 2 22 ? 21.333 5.474 41.410 1.00 80.68 58 ASP B O 1
ATOM 1045 N N . ALA B 2 23 ? 20.416 4.257 39.747 1.00 70.08 59 ALA B N 1
ATOM 1046 C CA . ALA B 2 23 ? 20.964 5.069 38.669 1.00 66.61 59 ALA B CA 1
ATOM 1047 C C . ALA B 2 23 ? 19.838 5.706 37.868 1.00 63.99 59 ALA B C 1
ATOM 1048 O O . ALA B 2 23 ? 18.813 5.072 37.596 1.00 62.97 59 ALA B O 1
ATOM 1050 N N . THR B 2 24 ? 20.028 6.964 37.489 1.00 61.92 60 THR B N 1
ATOM 1051 C CA . THR B 2 24 ? 19.051 7.667 36.672 1.00 59.85 60 THR B CA 1
ATOM 1052 C C . THR B 2 24 ? 19.763 8.310 35.495 1.00 56.88 60 THR B C 1
ATOM 1053 O O . THR B 2 24 ? 20.746 9.036 35.677 1.00 60.47 60 THR B O 1
ATOM 1057 N N . PHE B 2 25 ? 19.282 8.021 34.297 1.00 54.56 61 PHE B N 1
ATOM 1058 C CA . PHE B 2 25 ? 19.687 8.723 33.094 1.00 54.15 61 PHE B CA 1
ATOM 1059 C C . PHE B 2 25 ? 18.579 9.683 32.700 1.00 57.83 61 PHE B C 1
ATOM 1060 O O . PHE B 2 25 ? 17.394 9.341 32.766 1.00 55.95 61 PHE B O 1
ATOM 1068 N N . THR B 2 26 ? 18.970 10.883 32.291 1.00 59.24 62 THR B N 1
ATOM 1069 C CA . THR B 2 26 ? 18.026 11.922 31.917 1.00 57.76 62 THR B CA 1
ATOM 1070 C C . THR B 2 26 ? 18.294 12.373 30.488 1.00 55.44 62 THR B C 1
ATOM 1071 O O . THR B 2 26 ? 19.448 12.594 30.100 1.00 52.04 62 THR B O 1
ATOM 1075 N N . CYS B 2 27 ? 17.226 12.504 29.714 1.00 55.91 63 CYS B N 1
ATOM 1076 C CA . CYS B 2 27 ? 17.294 12.985 28.342 1.00 57.31 63 CYS B CA 1
ATOM 1077 C C . CYS B 2 27 ? 16.619 14.350 28.293 1.00 56.28 63 CYS B C 1
ATOM 1078 O O . CYS B 2 27 ? 15.406 14.455 28.502 1.00 57.27 63 CYS B O 1
ATOM 1081 N N . HIS B 2 28 ? 17.403 15.394 28.037 1.00 57.28 64 HIS B N 1
ATOM 1082 C CA . HIS B 2 28 ? 16.890 16.758 27.996 1.00 58.58 64 HIS B CA 1
ATOM 1083 C C . HIS B 2 28 ? 16.552 17.122 26.557 1.00 57.33 64 HIS B C 1
ATOM 1084 O O . HIS B 2 28 ? 17.426 17.099 25.682 1.00 57.25 64 HIS B O 1
ATOM 1091 N N . VAL B 2 29 ? 15.286 17.460 26.315 1.00 55.31 65 VAL B N 1
ATOM 1092 C CA . VAL B 2 29 ? 14.800 17.782 24.983 1.00 55.90 65 VAL B CA 1
ATOM 1093 C C . VAL B 2 29 ? 14.118 19.143 25.017 1.00 58.00 65 VAL B C 1
ATOM 1094 O O . VAL B 2 29 ? 13.907 19.739 26.074 1.00 60.35 65 VAL B O 1
ATOM 1098 N N . ARG B 2 30 ? 13.782 19.631 23.828 1.00 55.24 66 ARG B N 1
ATOM 1099 C CA . ARG B 2 30 ? 13.010 20.851 23.669 1.00 57.87 66 ARG B CA 1
ATOM 1100 C C . ARG B 2 30 ? 12.020 20.649 22.532 1.00 57.68 66 ARG B C 1
ATOM 1101 O O . ARG B 2 30 ? 12.352 20.028 21.517 1.00 54.85 66 ARG B O 1
ATOM 1103 N N . HIS B 2 31 ? 10.801 21.163 22.718 1.00 60.12 67 HIS B N 1
ATOM 1104 C CA . HIS B 2 31 ? 9.750 21.113 21.698 1.00 59.71 67 HIS B CA 1
ATOM 1105 C C . HIS B 2 31 ? 9.420 19.672 21.315 1.00 55.98 67 HIS B C 1
ATOM 1106 O O . HIS B 2 31 ? 9.265 19.344 20.136 1.00 51.71 67 HIS B O 1
ATOM 1113 N N . LEU B 2 32 ? 9.317 18.803 22.324 1.00 54.27 68 LEU B N 1
ATOM 1114 C CA . LEU B 2 32 ? 9.057 17.392 22.060 1.00 49.09 68 LEU B CA 1
ATOM 1115 C C . LEU B 2 32 ? 7.730 17.191 21.331 1.00 46.15 68 LEU B C 1
ATOM 1116 O O . LEU B 2 32 ? 7.604 16.281 20.503 1.00 43.17 68 LEU B O 1
ATOM 1121 N N . GLY B 2 33 ? 6.734 18.031 21.623 1.00 48.61 69 GLY B N 1
ATOM 1122 C CA . GLY B 2 33 ? 5.427 17.890 20.998 1.00 49.02 69 GLY B CA 1
ATOM 1123 C C . GLY B 2 33 ? 4.852 16.498 21.204 1.00 49.82 69 GLY B C 1
ATOM 1124 O O . GLY B 2 33 ? 4.851 15.958 22.316 1.00 51.12 69 GLY B O 1
ATOM 1125 N N . GLY B 2 34 ? 4.371 15.896 20.117 1.00 47.95 70 GLY B N 1
ATOM 1126 C CA . GLY B 2 34 ? 3.777 14.578 20.135 1.00 43.53 70 GLY B CA 1
ATOM 1127 C C . GLY B 2 34 ? 4.728 13.442 19.867 1.00 44.02 70 GLY B C 1
ATOM 1128 O O . GLY B 2 34 ? 4.302 12.283 19.832 1.00 44.61 70 GLY B O 1
ATOM 1129 N N . TYR B 2 35 ? 6.008 13.736 19.665 1.00 42.98 71 TYR B N 1
ATOM 1130 C CA . TYR B 2 35 ? 7.024 12.707 19.543 1.00 41.23 71 TYR B CA 1
ATOM 1131 C C . TYR B 2 35 ? 7.301 12.077 20.907 1.00 41.28 71 TYR B C 1
ATOM 1132 O O . TYR B 2 35 ? 7.019 12.661 21.952 1.00 38.12 71 TYR B O 1
ATOM 1141 N N . ARG B 2 36 ? 7.865 10.871 20.888 1.00 42.94 72 ARG B N 1
ATOM 1142 C CA . ARG B 2 36 ? 8.039 10.071 22.094 1.00 45.17 72 ARG B CA 1
ATOM 1143 C C . ARG B 2 36 ? 9.508 9.731 22.321 1.00 43.34 72 ARG B C 1
ATOM 1144 O O . ARG B 2 36 ? 10.218 9.327 21.391 1.00 38.14 72 ARG B O 1
ATOM 1152 N N . VAL B 2 37 ? 9.945 9.883 23.568 1.00 46.25 73 VAL B N 1
ATOM 1153 C CA . VAL B 2 37 ? 11.293 9.512 23.985 1.00 41.43 73 VAL B CA 1
ATOM 1154 C C . VAL B 2 37 ? 11.349 8.002 24.186 1.00 38.90 73 VAL B C 1
ATOM 1155 O O . VAL B 2 37 ? 10.583 7.440 24.982 1.00 35.64 73 VAL B O 1
ATOM 1159 N N . GLY B 2 38 ? 12.257 7.341 23.468 1.00 32.63 74 GLY B N 1
ATOM 1160 C CA . GLY B 2 38 ? 12.505 5.921 23.636 1.00 31.70 74 GLY B CA 1
ATOM 1161 C C . GLY B 2 38 ? 13.834 5.701 24.339 1.00 39.24 74 GLY B C 1
ATOM 1162 O O . GLY B 2 38 ? 14.755 6.509 24.214 1.00 39.83 74 GLY B O 1
ATOM 1163 N N . TRP B 2 39 ? 13.928 4.605 25.092 1.00 40.26 75 TRP B N 1
ATOM 1164 C CA . TRP B 2 39 ? 15.165 4.213 25.754 1.00 38.57 75 TRP B CA 1
ATOM 1165 C C . TRP B 2 39 ? 15.517 2.783 25.380 1.00 37.07 75 TRP B C 1
ATOM 1166 O O . TRP B 2 39 ? 14.642 1.913 25.366 1.00 40.14 75 TRP B O 1
ATOM 1177 N N . LEU B 2 40 ? 16.799 2.526 25.123 1.00 36.27 76 LEU B N 1
ATOM 1178 C CA . LEU B 2 40 ? 17.233 1.143 24.971 1.00 39.95 76 LEU B CA 1
ATOM 1179 C C . LEU B 2 40 ? 18.692 1.008 25.393 1.00 43.02 76 LEU B C 1
ATOM 1180 O O . LEU B 2 40 ? 19.435 1.991 25.442 1.00 41.16 76 LEU B O 1
ATOM 1185 N N . LYS B 2 41 ? 19.091 -0.237 25.688 1.00 41.86 77 LYS B N 1
ATOM 1186 C CA . LYS B 2 41 ? 20.488 -0.574 25.954 1.00 44.67 77 LYS B CA 1
ATOM 1187 C C . LYS B 2 41 ? 21.249 -0.695 24.635 1.00 46.96 77 LYS B C 1
ATOM 1188 O O . LYS B 2 41 ? 20.927 -1.551 23.807 1.00 45.56 77 LYS B O 1
ATOM 1194 N N . ALA B 2 42 ? 22.287 0.122 24.462 1.00 52.63 78 ALA B N 1
ATOM 1195 C CA . ALA B 2 42 ? 22.954 0.215 23.164 1.00 53.58 78 ALA B CA 1
ATOM 1196 C C . ALA B 2 42 ? 23.612 -1.101 22.759 1.00 53.38 78 ALA B C 1
ATOM 1197 O O . ALA B 2 42 ? 23.577 -1.478 21.581 1.00 54.44 78 ALA B O 1
ATOM 1199 N N . ASP B 2 43 ? 24.212 -1.813 23.715 1.00 50.35 79 ASP B N 1
ATOM 1200 C CA . ASP B 2 43 ? 25.005 -2.991 23.369 1.00 59.04 79 ASP B CA 1
ATOM 1201 C C . ASP B 2 43 ? 24.124 -4.185 23.022 1.00 64.03 79 ASP B C 1
ATOM 1202 O O . ASP B 2 43 ? 24.448 -4.955 22.112 1.00 71.58 79 ASP B O 1
ATOM 1207 N N . THR B 2 44 ? 23.016 -4.368 23.735 1.00 59.09 80 THR B N 1
ATOM 1208 C CA . THR B 2 44 ? 22.126 -5.483 23.456 1.00 55.88 80 THR B CA 1
ATOM 1209 C C . THR B 2 44 ? 20.934 -5.084 22.603 1.00 48.71 80 THR B C 1
ATOM 1210 O O . THR B 2 44 ? 20.188 -5.964 22.160 1.00 44.49 80 THR B O 1
ATOM 1214 N N . LYS B 2 45 ? 20.744 -3.785 22.373 1.00 45.29 81 LYS B N 1
ATOM 1215 C CA . LYS B 2 45 ? 19.608 -3.213 21.659 1.00 41.53 81 LYS B CA 1
ATOM 1216 C C . LYS B 2 45 ? 18.291 -3.445 22.392 1.00 41.50 81 LYS B C 1
ATOM 1217 O O . LYS B 2 45 ? 17.224 -3.149 21.847 1.00 40.36 81 LYS B O 1
ATOM 1223 N N . ALA B 2 46 ? 18.346 -3.957 23.622 1.00 43.81 82 ALA B N 1
ATOM 1224 C CA . ALA B 2 46 ? 17.142 -4.244 24.386 1.00 42.74 82 ALA B CA 1
ATOM 1225 C C . ALA B 2 46 ? 16.346 -2.965 24.592 1.00 40.54 82 ALA B C 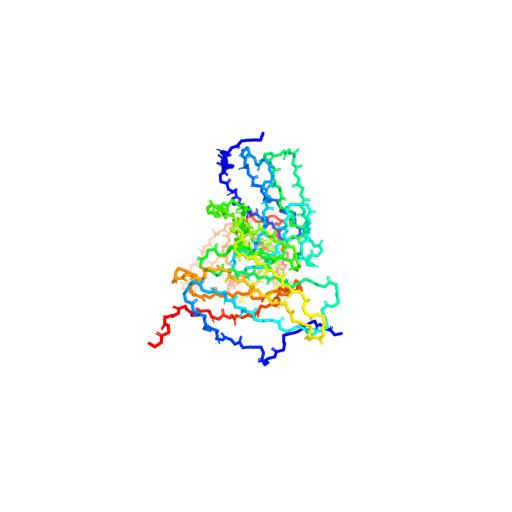1
ATOM 1226 O O . ALA B 2 46 ? 16.866 -1.980 25.122 1.00 39.67 82 ALA B O 1
ATOM 1228 N N . ILE B 2 47 ? 15.090 -2.976 24.157 1.00 39.88 83 ILE B N 1
ATOM 1229 C CA . ILE B 2 47 ? 14.225 -1.819 24.350 1.00 37.32 83 ILE B CA 1
ATOM 1230 C C . ILE B 2 47 ? 13.829 -1.726 25.816 1.00 39.76 83 ILE B C 1
ATOM 1231 O O . ILE B 2 47 ? 13.376 -2.709 26.416 1.00 35.72 83 ILE B O 1
ATOM 1236 N N . GLN B 2 48 ? 13.999 -0.545 26.403 1.00 38.56 84 GLN B N 1
ATOM 1237 C CA . GLN B 2 48 ? 13.677 -0.361 27.815 1.00 38.82 84 GLN B CA 1
ATOM 1238 C C . GLN B 2 48 ? 12.292 0.236 28.014 1.00 39.37 84 GLN B C 1
ATOM 1239 O O . GLN B 2 48 ? 11.490 -0.292 28.795 1.00 37.12 84 GLN B O 1
ATOM 1245 N N . ALA B 2 49 ? 11.983 1.302 27.284 1.00 35.79 85 ALA B N 1
ATOM 1246 C CA . ALA B 2 49 ? 10.741 2.022 27.496 1.00 33.69 85 ALA B CA 1
ATOM 1247 C C . ALA B 2 49 ? 10.502 2.968 26.332 1.00 37.81 85 ALA B C 1
ATOM 1248 O O . ALA B 2 49 ? 11.441 3.432 25.676 1.00 34.36 85 ALA B O 1
ATOM 1250 N N . ILE B 2 50 ? 9.225 3.264 26.104 1.00 39.31 86 ILE B N 1
ATOM 1251 C CA . ILE B 2 50 ? 8.808 4.301 25.175 1.00 35.41 86 ILE B CA 1
ATOM 1252 C C . ILE B 2 50 ? 7.771 5.170 25.865 1.00 41.28 86 ILE B C 1
ATOM 1253 O O . ILE B 2 50 ? 6.713 4.675 26.276 1.00 42.83 86 ILE B O 1
ATOM 1258 N N . HIS B 2 51 ? 8.046 6.469 25.927 1.00 41.94 87 HIS B N 1
ATOM 1259 C CA . HIS B 2 51 ? 7.180 7.445 26.591 1.00 48.37 87 HIS B CA 1
ATOM 1260 C C . HIS B 2 51 ? 7.032 6.994 28.038 1.00 49.19 87 HIS B C 1
ATOM 1261 O O . HIS B 2 51 ? 8.053 6.915 28.743 1.00 47.70 87 HIS B O 1
ATOM 1268 N N . GLU B 2 52 ? 5.833 6.673 28.515 1.00 51.51 88 GLU B N 1
ATOM 1269 C CA . GLU B 2 52 ? 5.620 6.265 29.895 1.00 49.67 88 GLU B CA 1
ATOM 1270 C C . GLU B 2 52 ? 5.456 4.760 30.044 1.00 45.88 88 GLU B C 1
ATOM 1271 O O . GLU B 2 52 ? 5.167 4.284 31.148 1.00 47.48 88 GLU B O 1
ATOM 1277 N N . ASN B 2 53 ? 5.628 4.004 28.962 1.00 42.80 89 ASN B N 1
ATOM 1278 C CA . ASN B 2 53 ? 5.452 2.557 28.973 1.00 44.22 89 ASN B CA 1
ATOM 1279 C C . ASN B 2 53 ? 6.812 1.886 29.087 1.00 42.21 89 ASN B C 1
ATOM 1280 O O . ASN B 2 53 ? 7.639 1.978 28.172 1.00 40.53 89 ASN B O 1
ATOM 1285 N N . VAL B 2 54 ? 7.035 1.215 30.214 1.00 40.95 90 VAL B N 1
ATOM 1286 C CA . VAL B 2 54 ? 8.196 0.355 30.359 1.00 41.00 90 VAL B CA 1
ATOM 1287 C C . VAL B 2 54 ? 7.969 -0.893 29.524 1.00 42.72 90 VAL B C 1
ATOM 1288 O O . VAL B 2 54 ? 6.938 -1.564 29.649 1.00 46.77 90 VAL B O 1
ATOM 1292 N N . ILE B 2 55 ? 8.917 -1.208 28.653 1.00 40.72 91 ILE B N 1
ATOM 1293 C CA . ILE B 2 55 ? 8.763 -2.352 27.772 1.00 39.73 91 ILE B CA 1
ATOM 1294 C C . ILE B 2 55 ? 9.546 -3.554 28.276 1.00 37.52 91 ILE B C 1
ATOM 1295 O O . ILE B 2 55 ? 9.080 -4.687 28.160 1.00 38.86 91 ILE B O 1
ATOM 1300 N N . THR B 2 56 ? 10.724 -3.329 28.846 1.00 36.28 92 THR B N 1
ATOM 1301 C CA . THR B 2 56 ? 11.482 -4.438 29.396 1.00 39.07 92 THR B CA 1
ATOM 1302 C C . THR B 2 56 ? 10.750 -5.047 30.585 1.00 41.38 92 THR B C 1
ATOM 1303 O O . THR B 2 56 ? 10.064 -4.353 31.338 1.00 43.99 92 THR B O 1
ATOM 1307 N N . HIS B 2 57 ? 10.852 -6.365 30.719 1.00 45.13 93 HIS B N 1
ATOM 1308 C CA . HIS B 2 57 ? 10.330 -7.040 31.897 1.00 48.74 93 HIS B CA 1
ATOM 1309 C C . HIS B 2 57 ? 11.318 -7.026 33.056 1.00 52.00 93 HIS B C 1
ATOM 1310 O O . HIS B 2 57 ? 11.102 -7.725 34.053 1.00 54.31 93 HIS B O 1
ATOM 1317 N N . ASN B 2 58 ? 12.392 -6.263 32.940 1.00 49.24 94 ASN B N 1
ATOM 1318 C CA . ASN B 2 58 ? 13.283 -6.036 34.060 1.00 49.52 94 ASN B CA 1
ATOM 1319 C C . ASN B 2 58 ? 12.547 -5.215 35.110 1.00 48.68 94 ASN B C 1
ATOM 1320 O O . ASN B 2 58 ? 12.272 -4.029 34.868 1.00 49.90 94 ASN B O 1
ATOM 1325 N N . PRO B 2 59 ? 12.212 -5.780 36.273 1.00 48.75 95 PRO B N 1
ATOM 1326 C CA . PRO B 2 59 ? 11.445 -5.008 37.264 1.00 52.80 95 PRO B CA 1
ATOM 1327 C C . PRO B 2 59 ? 12.208 -3.831 37.845 1.00 53.50 95 PRO B C 1
ATOM 1328 O O . PRO B 2 59 ? 11.572 -2.922 38.389 1.00 53.81 95 PRO B O 1
ATOM 1332 N N . ARG B 2 60 ? 13.540 -3.800 37.716 1.00 51.47 96 ARG B N 1
ATOM 1333 C CA . ARG B 2 60 ? 14.358 -2.716 38.250 1.00 49.28 96 ARG B CA 1
ATOM 1334 C C . ARG B 2 60 ? 14.379 -1.475 37.370 1.00 49.14 96 ARG B C 1
ATOM 1335 O O . ARG B 2 60 ? 14.933 -0.452 37.793 1.00 45.21 96 ARG B O 1
ATOM 1343 N N . VAL B 2 61 ? 13.794 -1.530 36.175 1.00 43.20 97 VAL B N 1
ATOM 1344 C CA . VAL B 2 61 ? 13.822 -0.418 35.233 1.00 44.57 97 VAL B CA 1
ATOM 1345 C C . VAL B 2 61 ? 12.471 0.279 35.237 1.00 49.90 97 VAL B C 1
ATOM 1346 O O . VAL B 2 61 ? 11.427 -0.364 35.059 1.00 49.29 97 VAL B O 1
ATOM 1350 N N . THR B 2 62 ? 12.489 1.598 35.396 1.00 47.21 98 THR B N 1
ATOM 1351 C CA . THR B 2 62 ? 11.270 2.383 35.319 1.00 47.15 98 THR B CA 1
ATOM 1352 C C . THR B 2 62 ? 11.588 3.700 34.626 1.00 44.90 98 THR B C 1
ATOM 1353 O O . THR B 2 62 ? 12.738 3.978 34.273 1.00 42.83 98 THR B O 1
ATOM 1357 N N . VAL B 2 63 ? 10.558 4.521 34.420 1.00 41.57 99 VAL B N 1
ATOM 1358 C CA . VAL B 2 63 ? 10.735 5.813 33.770 1.00 41.68 99 VAL B CA 1
ATOM 1359 C C . VAL B 2 63 ? 9.897 6.861 34.478 1.00 46.33 99 VAL B C 1
ATOM 1360 O O . VAL B 2 63 ? 8.952 6.554 35.208 1.00 45.76 99 VAL B O 1
ATOM 1364 N N . SER B 2 64 ? 10.241 8.115 34.207 1.00 49.62 100 SER B N 1
ATOM 1365 C CA . SER B 2 64 ? 9.490 9.271 34.665 1.00 45.59 100 SER B CA 1
ATOM 1366 C C . SER B 2 64 ? 9.944 10.460 33.839 1.00 48.84 100 SER B C 1
ATOM 1367 O O . SER B 2 64 ? 10.961 10.400 33.146 1.00 49.52 100 SER B O 1
ATOM 1370 N N . HIS B 2 65 ? 9.195 11.556 33.948 1.00 53.59 101 HIS B N 1
ATOM 1371 C CA . HIS B 2 65 ? 9.633 12.837 33.410 1.00 53.83 101 HIS B CA 1
ATOM 1372 C C . HIS B 2 65 ? 9.329 13.954 34.401 1.00 55.59 101 HIS B C 1
ATOM 1373 O O . HIS B 2 65 ? 8.216 14.032 34.932 1.00 52.16 101 HIS B O 1
ATOM 1380 N N . LEU B 2 66 ? 10.334 14.810 34.636 1.00 58.16 102 LEU B N 1
ATOM 1381 C CA . LEU B 2 66 ? 10.154 16.020 35.439 1.00 63.85 102 LEU B CA 1
ATOM 1382 C C . LEU B 2 66 ? 9.191 16.987 34.763 1.00 70.61 102 LEU B C 1
ATOM 1383 O O . LEU B 2 66 ? 8.265 17.508 35.396 1.00 76.03 102 LEU B O 1
ATOM 1388 N N . ASP B 2 67 ? 9.409 17.252 33.477 1.00 65.26 103 ASP B N 1
ATOM 1389 C CA . ASP B 2 67 ? 8.510 18.059 32.667 1.00 65.09 103 ASP B CA 1
ATOM 1390 C C . ASP 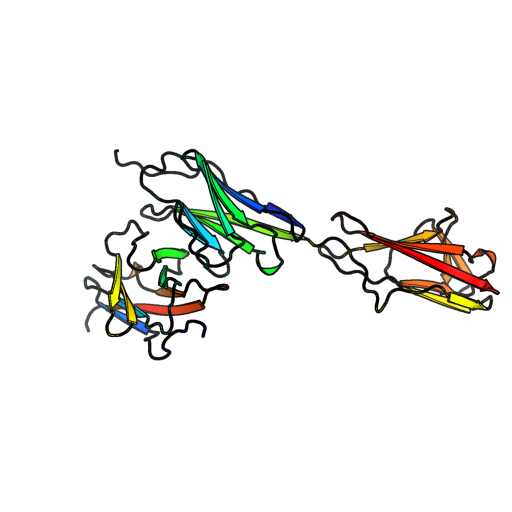B 2 67 ? 8.599 17.538 31.234 1.00 62.91 103 ASP B C 1
ATOM 1391 O O . ASP B 2 67 ? 9.226 16.507 30.968 1.00 59.78 103 ASP B O 1
ATOM 1396 N N . GLN B 2 68 ? 7.975 18.248 30.293 1.00 61.86 104 GLN B N 1
ATOM 1397 C CA . GLN B 2 68 ? 7.986 17.769 28.913 1.00 60.88 104 GLN B CA 1
ATOM 1398 C C . GLN B 2 68 ? 9.362 17.855 28.265 1.00 56.58 104 GLN B C 1
ATOM 1399 O O . GLN B 2 68 ? 9.545 17.316 27.170 1.00 50.25 104 GLN B O 1
ATOM 1405 N N . ASN B 2 69 ? 10.335 18.469 28.935 1.00 63.04 105 ASN B N 1
ATOM 1406 C CA . ASN B 2 69 ? 11.692 18.590 28.429 1.00 65.11 105 ASN B CA 1
ATOM 1407 C C . ASN B 2 69 ? 12.681 17.636 29.085 1.00 65.63 105 ASN B C 1
ATOM 1408 O O . ASN B 2 69 ? 13.817 17.534 28.609 1.00 70.55 105 ASN B O 1
ATOM 1413 N N . THR B 2 70 ? 12.289 16.928 30.144 1.00 57.07 106 THR B N 1
ATOM 1414 C CA . THR B 2 70 ? 13.235 16.216 31.001 1.00 52.52 106 THR B CA 1
ATOM 1415 C C . THR B 2 70 ? 12.739 14.787 31.227 1.00 53.42 106 THR B C 1
ATOM 1416 O O . THR B 2 70 ? 11.911 14.535 32.107 1.00 60.97 106 THR B O 1
ATOM 1420 N N . TRP B 2 71 ? 13.260 13.851 30.440 1.00 47.88 107 TRP B N 1
ATOM 1421 C CA . TRP B 2 71 ? 12.803 12.467 30.439 1.00 47.04 107 TRP B CA 1
ATOM 1422 C C . TRP B 2 71 ? 13.871 11.592 31.081 1.00 45.88 107 TRP B C 1
ATOM 1423 O O . TRP B 2 71 ? 15.036 11.622 30.666 1.00 45.44 107 TRP B O 1
ATOM 1434 N N . ASN B 2 72 ? 13.471 10.829 32.097 1.00 43.31 108 ASN B N 1
ATOM 1435 C CA . ASN B 2 72 ? 14.371 10.030 32.910 1.00 44.51 108 ASN B CA 1
ATOM 1436 C C . ASN B 2 72 ? 14.212 8.550 32.608 1.00 45.82 108 ASN B C 1
ATOM 1437 O O . ASN B 2 72 ? 13.107 8.064 32.357 1.00 45.68 108 ASN B O 1
ATOM 1442 N N . LEU B 2 73 ? 15.328 7.831 32.682 1.00 44.75 109 LEU B N 1
ATOM 1443 C CA . LEU B 2 73 ? 15.330 6.378 32.784 1.00 43.90 109 LEU B CA 1
ATOM 1444 C C . LEU B 2 73 ? 15.939 6.007 34.132 1.00 50.37 109 LEU B C 1
ATOM 1445 O O . LEU B 2 73 ? 17.041 6.456 34.459 1.00 53.08 109 LEU B O 1
ATOM 1450 N N . HIS B 2 74 ? 15.229 5.196 34.909 1.00 49.23 110 HIS B N 1
ATOM 1451 C CA . HIS B 2 74 ? 15.683 4.784 36.231 1.00 52.26 110 HIS B CA 1
ATOM 1452 C C . HIS B 2 74 ? 16.031 3.304 36.223 1.00 52.84 110 HIS B C 1
ATOM 1453 O O . HIS B 2 74 ? 15.222 2.473 35.791 1.00 49.47 110 HIS B O 1
ATOM 1460 N N . ILE B 2 75 ? 17.231 2.984 36.698 1.00 54.78 111 ILE B N 1
ATOM 1461 C CA . ILE B 2 75 ? 17.669 1.611 36.901 1.00 54.23 111 ILE B CA 1
ATOM 1462 C C . ILE B 2 75 ? 17.891 1.438 38.392 1.00 58.24 111 ILE B C 1
ATOM 1463 O O . ILE B 2 75 ? 18.840 1.997 38.956 1.00 63.53 111 ILE B O 1
ATOM 1468 N N . LYS B 2 76 ? 17.021 0.670 39.031 1.00 55.64 112 LYS B N 1
ATOM 1469 C CA . LYS B 2 76 ? 17.041 0.519 40.475 1.00 55.27 112 LYS B CA 1
ATOM 1470 C C . LYS B 2 76 ? 17.983 -0.616 40.863 1.00 61.25 112 LYS B C 1
ATOM 1471 O O . LYS B 2 76 ? 18.050 -1.642 40.178 1.00 62.31 112 LYS B O 1
ATOM 1477 N N . ALA B 2 77 ? 18.726 -0.412 41.954 1.00 66.45 113 ALA B N 1
ATOM 1478 C CA . ALA B 2 77 ? 19.658 -1.400 42.511 1.00 64.97 113 ALA B CA 1
ATOM 1479 C C . ALA B 2 77 ? 20.533 -2.017 41.414 1.00 64.48 113 ALA B C 1
ATOM 1480 O O . ALA B 2 77 ? 20.430 -3.199 41.078 1.00 63.29 113 ALA B O 1
ATOM 1482 N N . VAL B 2 78 ? 21.411 -1.167 40.874 1.00 61.97 114 VAL B N 1
ATOM 1483 C CA . VAL B 2 78 ? 22.174 -1.532 39.687 1.00 62.99 114 VAL B CA 1
ATOM 1484 C C . VAL B 2 78 ? 22.967 -2.811 39.916 1.00 68.71 114 VAL B C 1
ATOM 1485 O O . VAL B 2 78 ? 23.379 -3.136 41.037 1.00 72.01 114 VAL B O 1
ATOM 1489 N N . SER B 2 79 ? 23.184 -3.538 38.831 1.00 71.93 115 SER B N 1
ATOM 1490 C CA . SER B 2 79 ? 23.936 -4.777 38.836 1.00 75.72 115 SER B CA 1
ATOM 1491 C C . SER B 2 79 ? 25.016 -4.704 37.767 1.00 71.38 115 SER B C 1
ATOM 1492 O O . SER B 2 79 ? 25.030 -3.798 36.926 1.00 72.05 115 SER B O 1
ATOM 1495 N N . GLU B 2 80 ? 25.917 -5.688 37.802 1.00 69.04 116 GLU B N 1
ATOM 1496 C CA . GLU B 2 80 ? 27.013 -5.729 36.841 1.00 75.68 116 GLU B CA 1
ATOM 1497 C C . GLU B 2 80 ? 26.508 -5.838 35.408 1.00 76.29 116 GLU B C 1
ATOM 1498 O O . GLU B 2 80 ? 27.108 -5.268 34.488 1.00 78.95 116 GLU B O 1
ATOM 1504 N N . GLU B 2 81 ? 25.404 -6.563 35.195 1.00 75.29 117 GLU B N 1
ATOM 1505 C CA . GLU B 2 81 ? 24.878 -6.726 33.845 1.00 73.01 117 GLU B CA 1
ATOM 1506 C C . GLU B 2 81 ? 24.194 -5.468 33.328 1.00 63.45 117 GLU B C 1
ATOM 1507 O O . GLU B 2 81 ? 23.950 -5.369 32.124 1.00 65.30 117 GLU B O 1
ATOM 1513 N N . ASP B 2 82 ? 23.878 -4.510 34.197 1.00 58.12 118 ASP B N 1
ATOM 1514 C CA . ASP B 2 82 ? 23.363 -3.227 33.735 1.00 57.35 118 ASP B CA 1
ATOM 1515 C C . ASP B 2 82 ? 24.452 -2.322 33.171 1.00 57.67 118 ASP B C 1
ATOM 1516 O O . ASP B 2 82 ? 24.136 -1.246 32.649 1.00 56.83 118 ASP B O 1
ATOM 1521 N N . ARG B 2 83 ? 25.715 -2.722 33.267 1.00 62.95 119 ARG B N 1
ATOM 1522 C CA . ARG B 2 83 ? 26.805 -1.915 32.742 1.00 66.53 119 ARG B CA 1
ATOM 1523 C C . ARG B 2 83 ? 26.689 -1.794 31.228 1.00 63.02 119 ARG B C 1
ATOM 1524 O O . ARG B 2 83 ? 26.423 -2.777 30.534 1.00 68.83 119 ARG B O 1
ATOM 1532 N N . GLY B 2 84 ? 26.882 -0.591 30.716 1.00 58.06 120 GLY B N 1
ATOM 1533 C CA . GLY B 2 84 ? 26.854 -0.373 29.285 1.00 54.02 120 GLY B CA 1
ATOM 1534 C C . GLY B 2 84 ? 26.260 0.981 28.944 1.00 56.57 120 GLY B C 1
ATOM 1535 O O . GLY B 2 84 ? 26.090 1.845 29.800 1.00 58.99 120 GLY B O 1
ATOM 1536 N N . GLY B 2 85 ? 25.953 1.149 27.662 1.00 56.53 121 GLY B N 1
ATOM 1537 C CA . GLY B 2 85 ? 25.432 2.405 27.146 1.00 52.04 121 GLY B CA 1
ATOM 1538 C C . GLY B 2 85 ? 23.920 2.357 27.036 1.00 49.73 121 GLY B C 1
ATOM 1539 O O . GLY B 2 85 ? 23.347 1.338 26.644 1.00 49.94 121 GLY B O 1
ATOM 1540 N N . TYR B 2 86 ? 23.279 3.471 27.393 1.00 46.65 122 TYR B N 1
ATOM 1541 C CA . TYR B 2 86 ? 21.826 3.587 27.352 1.00 44.95 122 TYR B CA 1
ATOM 1542 C C . TYR B 2 86 ? 21.455 4.694 26.376 1.00 48.48 122 TYR B C 1
ATOM 1543 O O . TYR B 2 86 ? 21.888 5.844 26.531 1.00 47.15 122 TYR B O 1
ATOM 1552 N N . MET B 2 87 ? 20.682 4.328 25.356 1.00 45.72 123 MET B N 1
ATOM 1553 C CA . MET B 2 87 ? 20.374 5.199 24.234 1.00 41.98 123 MET B CA 1
ATOM 1554 C C . MET B 2 87 ? 19.021 5.862 24.445 1.00 36.88 123 MET B C 1
ATOM 1555 O O . MET B 2 87 ? 18.015 5.183 24.677 1.00 32.84 123 MET B O 1
ATOM 1560 N N . CYS B 2 88 ? 19.012 7.186 24.387 1.00 39.69 124 CYS B N 1
ATOM 1561 C CA . CYS B 2 88 ? 17.792 7.969 24.317 1.00 47.35 124 CYS B CA 1
ATOM 1562 C C . CYS B 2 88 ? 17.502 8.246 22.852 1.00 46.32 124 CYS B C 1
ATOM 1563 O O . CYS B 2 88 ? 18.403 8.610 22.096 1.00 48.51 124 CYS B O 1
ATOM 1566 N N . GLN B 2 89 ? 16.247 8.083 22.457 1.00 43.12 125 GLN B N 1
ATOM 1567 C CA . GLN B 2 89 ? 15.881 8.093 21.051 1.00 45.88 125 GLN B CA 1
ATOM 1568 C C . GLN B 2 89 ? 14.567 8.841 20.883 1.00 45.36 125 GLN B C 1
ATOM 1569 O O . GLN B 2 89 ? 13.653 8.690 21.699 1.00 43.15 125 GLN B O 1
ATOM 1575 N N . LEU B 2 90 ? 14.487 9.671 19.843 1.00 41.95 126 LEU B N 1
ATOM 1576 C CA . LEU B 2 90 ? 13.257 10.364 19.487 1.00 40.74 126 LEU B CA 1
ATOM 1577 C C . LEU 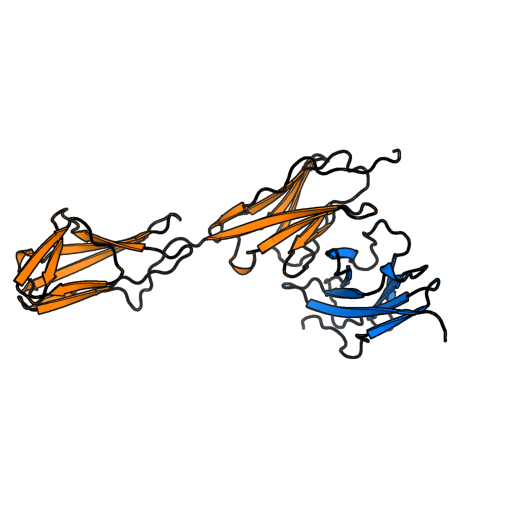B 2 90 ? 12.733 9.808 18.168 1.00 42.61 126 LEU B C 1
ATOM 1578 O O . LEU B 2 90 ? 13.508 9.572 17.237 1.00 43.88 126 LEU B O 1
ATOM 1583 N N . ASN B 2 91 ? 11.417 9.588 18.090 1.00 41.73 127 ASN B N 1
ATOM 1584 C CA . ASN B 2 91 ? 10.815 9.058 16.865 1.00 40.46 127 ASN B CA 1
ATOM 1585 C C . ASN B 2 91 ? 10.556 10.141 15.831 1.00 40.78 127 ASN B C 1
ATOM 1586 O O . ASN B 2 91 ? 9.495 10.161 15.200 1.00 43.35 127 ASN B O 1
ATOM 1591 N N . THR B 2 92 ? 11.493 11.073 15.675 1.00 38.86 128 THR B N 1
ATOM 1592 C CA . THR B 2 92 ? 11.437 12.006 14.566 1.00 40.63 128 THR B CA 1
ATOM 1593 C C . THR B 2 92 ? 11.841 11.300 13.275 1.00 40.00 128 THR B C 1
ATOM 1594 O O . THR B 2 92 ? 12.286 10.147 13.278 1.00 40.88 128 THR B O 1
ATOM 1598 N N . ASP B 2 93 ? 11.701 12.018 12.163 1.00 40.73 129 ASP B N 1
ATOM 1599 C CA . ASP B 2 93 ? 12.061 11.489 10.846 1.00 38.84 129 ASP B CA 1
ATOM 1600 C C . ASP B 2 93 ? 13.007 12.461 10.153 1.00 41.02 129 ASP B C 1
ATOM 1601 O O . ASP B 2 93 ? 12.585 13.521 9.693 1.00 45.76 129 ASP B O 1
ATOM 1606 N N . PRO B 2 94 ? 14.298 12.115 10.088 1.00 41.04 130 PRO B N 1
ATOM 1607 C CA . PRO B 2 94 ? 14.901 10.883 10.611 1.00 43.21 130 PRO B CA 1
ATOM 1608 C C . PRO B 2 94 ? 15.065 10.884 12.131 1.00 48.09 130 PRO B C 1
ATOM 1609 O O . PRO B 2 94 ? 14.950 11.941 12.751 1.00 48.24 130 PRO B O 1
ATOM 1613 N N . MET B 2 95 ?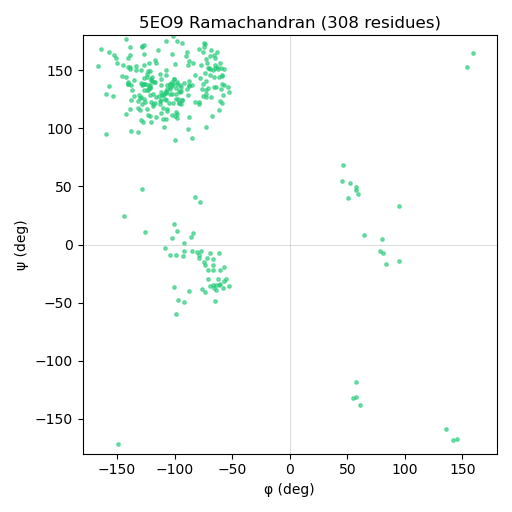 15.327 9.712 12.709 1.00 46.89 131 MET B N 1
ATOM 1614 C CA . MET B 2 95 ? 15.398 9.582 14.157 1.00 49.45 131 MET B CA 1
ATOM 1615 C C . MET B 2 95 ? 16.632 10.290 14.702 1.00 47.12 131 MET B C 1
ATOM 1616 O O . MET B 2 95 ? 17.658 10.410 14.026 1.00 41.06 131 MET B O 1
ATOM 1621 N N . LYS B 2 96 ? 16.520 10.760 15.946 1.00 47.46 132 LYS B N 1
ATOM 1622 C CA . LYS B 2 96 ? 17.639 11.363 16.655 1.00 49.25 132 LYS B CA 1
ATOM 1623 C C . LYS B 2 96 ? 17.847 10.620 17.967 1.00 46.37 132 LYS B C 1
ATOM 1624 O O . LYS B 2 96 ? 16.887 10.175 18.602 1.00 46.72 132 LYS B O 1
ATOM 1630 N N . SER B 2 97 ? 19.108 10.476 18.360 1.00 44.96 133 SER B N 1
ATOM 1631 C CA . SER B 2 97 ? 19.436 9.652 19.507 1.00 47.64 133 SER B CA 1
ATOM 1632 C C . SER B 2 97 ? 20.691 10.173 20.194 1.00 51.93 133 SER B C 1
ATOM 1633 O O . SER B 2 97 ? 21.522 10.855 19.591 1.00 49.31 133 SER B O 1
ATOM 1636 N N . GLN B 2 98 ? 20.802 9.836 21.479 1.00 56.10 134 GLN B N 1
ATOM 1637 C CA . GLN B 2 98 ? 21.951 10.143 22.320 1.00 55.39 134 GLN B CA 1
ATOM 1638 C C . GLN B 2 98 ? 22.223 8.938 23.208 1.00 53.10 134 GLN B C 1
ATOM 1639 O O . GLN B 2 98 ? 21.309 8.180 23.542 1.00 53.27 134 GLN B O 1
ATOM 1645 N N . ILE B 2 99 ? 23.481 8.772 23.609 1.00 53.83 135 ILE B N 1
ATOM 1646 C CA . ILE B 2 99 ? 23.883 7.655 24.458 1.00 55.56 135 ILE B CA 1
ATOM 1647 C C . ILE B 2 99 ? 24.608 8.184 25.685 1.00 55.85 135 ILE B C 1
ATOM 1648 O O . ILE B 2 99 ? 25.494 9.036 25.569 1.00 58.88 135 ILE B O 1
ATOM 1653 N N . GLY B 2 100 ? 24.223 7.682 26.856 1.00 54.33 136 GLY B N 1
ATOM 1654 C CA . GLY B 2 100 ? 24.990 7.850 28.080 1.00 51.74 136 GLY B CA 1
ATOM 1655 C C . GLY B 2 100 ? 25.446 6.495 28.586 1.00 53.17 136 GLY B C 1
ATOM 1656 O O . GLY B 2 100 ? 24.856 5.472 28.224 1.00 54.32 136 GLY B O 1
ATOM 1657 N N . PHE B 2 101 ? 26.489 6.454 29.410 1.00 56.81 137 PHE B N 1
ATOM 1658 C CA . PHE B 2 101 ? 27.080 5.190 29.828 1.00 59.82 137 PHE B CA 1
ATOM 1659 C C . PHE B 2 101 ? 27.028 5.029 31.342 1.00 62.76 137 PHE B C 1
ATOM 1660 O O . PHE B 2 101 ? 27.191 5.997 32.092 1.00 62.05 137 PHE B O 1
ATOM 1668 N N . LEU B 2 102 ? 26.787 3.792 31.772 1.00 63.21 138 LEU B N 1
ATOM 1669 C CA . LEU B 2 102 ? 26.702 3.419 33.177 1.00 62.78 138 LEU B CA 1
ATOM 1670 C C . LEU B 2 102 ? 27.894 2.541 33.527 1.00 67.98 138 LEU B C 1
ATOM 1671 O O . LEU B 2 102 ? 28.108 1.502 32.894 1.00 69.57 138 LEU B O 1
ATOM 1676 N N . ASP B 2 103 ? 28.658 2.952 34.534 1.00 72.42 139 ASP B N 1
ATOM 1677 C CA . ASP B 2 103 ? 29.762 2.164 35.065 1.00 74.24 139 ASP B CA 1
ATOM 1678 C C . ASP B 2 103 ? 29.345 1.610 36.424 1.00 72.71 139 ASP B C 1
ATOM 1679 O O . A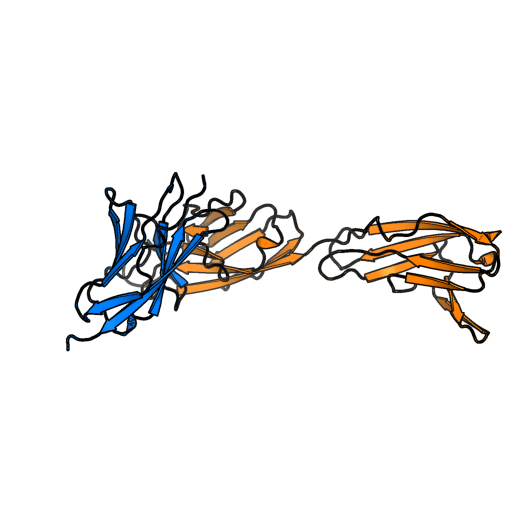SP B 2 103 ? 28.811 2.347 37.260 1.00 72.12 139 ASP B O 1
ATOM 1684 N N . VAL B 2 104 ? 29.561 0.314 36.630 1.00 71.42 140 VAL B N 1
ATOM 1685 C CA . VAL B 2 104 ? 29.146 -0.381 37.844 1.00 70.98 140 VAL B CA 1
ATOM 1686 C C . VAL B 2 104 ? 30.399 -0.739 38.632 1.00 79.77 140 VAL B C 1
ATOM 1687 O O . VAL B 2 104 ? 31.145 -1.648 38.251 1.00 86.52 140 VAL B O 1
ATOM 1691 N N . VAL B 2 105 ? 30.623 -0.042 39.743 1.00 79.86 141 VAL B N 1
ATOM 1692 C CA . VAL B 2 105 ? 31.774 -0.285 40.604 1.00 82.43 141 VAL B CA 1
ATOM 1693 C C . VAL B 2 105 ? 31.336 -1.127 41.795 1.00 84.25 141 VAL B C 1
ATOM 1694 O O . VAL B 2 105 ? 30.161 -1.135 42.180 1.00 85.03 141 VAL B O 1
ATOM 1698 N N . ILE B 2 106 ? 32.286 -1.856 42.383 1.00 73.12 142 ILE B N 1
ATOM 1699 C CA . ILE B 2 106 ? 32.024 -2.758 43.498 1.00 72.00 142 ILE B CA 1
ATOM 1700 C C . ILE B 2 106 ? 32.976 -2.393 44.629 1.00 67.17 142 ILE B C 1
ATOM 1701 O O . ILE B 2 106 ? 34.188 -2.366 44.414 1.00 64.74 142 ILE B O 1
ATOM 1706 N N . PRO B 2 107 ? 32.483 -2.106 45.831 1.00 70.64 143 PRO B N 1
ATOM 1707 C CA . PRO B 2 107 ? 33.379 -1.800 46.960 1.00 68.21 143 PRO B CA 1
ATOM 1708 C C . PRO B 2 107 ? 34.218 -3.007 47.335 1.00 67.73 143 PRO B C 1
ATOM 1709 O O . PRO B 2 107 ? 33.816 -4.156 47.094 1.00 68.87 143 PRO B O 1
ATOM 1713 N N . PRO B 2 108 ? 35.390 -2.793 47.929 1.00 68.78 144 PRO B N 1
ATOM 1714 C CA . PRO B 2 108 ? 36.245 -3.929 48.283 1.00 67.75 144 PRO B CA 1
ATOM 1715 C C . PRO B 2 108 ? 35.553 -4.878 49.252 1.00 70.69 144 PRO B C 1
ATOM 1716 O O . PRO B 2 108 ? 34.675 -4.492 50.029 1.00 68.05 144 PRO B O 1
ATOM 1720 N N . ASP B 2 109 ? 35.955 -6.143 49.175 1.00 73.55 145 ASP B N 1
ATOM 1721 C CA . ASP B 2 109 ? 35.399 -7.197 50.011 1.00 76.74 145 ASP B CA 1
ATOM 1722 C C . ASP B 2 109 ? 36.395 -8.345 50.033 1.00 76.66 145 ASP B C 1
ATOM 1723 O O . ASP B 2 109 ? 36.851 -8.790 48.976 1.00 83.14 145 ASP B O 1
ATOM 1728 N N . PHE B 2 110 ? 36.734 -8.813 51.228 1.00 71.38 146 PHE B N 1
ATOM 1729 C CA . PHE B 2 110 ? 37.758 -9.836 51.361 1.00 70.57 146 PHE B CA 1
ATOM 1730 C C . PHE B 2 110 ? 37.262 -11.188 50.852 1.00 74.68 146 PHE B C 1
ATOM 1731 O O . PHE B 2 110 ? 36.066 -11.488 50.869 1.00 75.37 146 PHE B O 1
ATOM 1739 N N . ILE B 2 111 ? 38.205 -12.005 50.392 1.00 76.28 147 ILE B N 1
ATOM 1740 C CA . ILE B 2 111 ? 37.966 -13.408 50.071 1.00 79.29 147 ILE B CA 1
ATOM 1741 C C . ILE B 2 111 ? 38.425 -14.234 51.269 1.00 80.17 147 ILE B C 1
ATOM 1742 O O . ILE B 2 111 ? 39.628 -14.354 51.530 1.00 77.65 147 ILE B O 1
ATOM 1747 N N . SER B 2 112 ? 37.470 -14.808 52.003 1.00 83.34 148 SER B N 1
ATOM 1748 C CA . SER B 2 112 ? 37.803 -15.547 53.217 1.00 86.33 148 SER B CA 1
ATOM 1749 C C . SER B 2 112 ?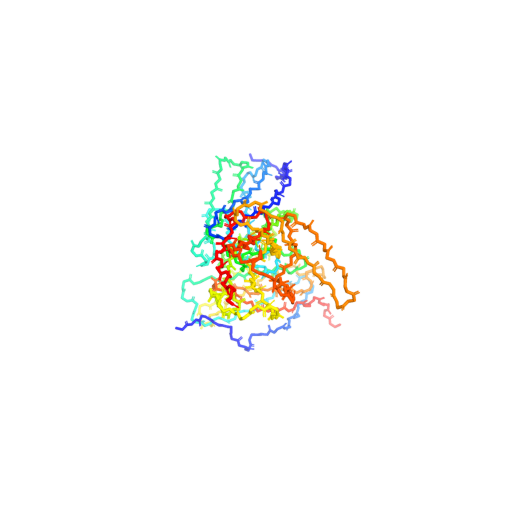 38.712 -16.739 52.947 1.00 91.88 148 SER B C 1
ATOM 1750 O O . SER B 2 112 ? 39.396 -17.201 53.866 1.00 92.42 148 SER B O 1
ATOM 1753 N N . GLU B 2 113 ? 38.741 -17.241 51.711 1.00 98.72 149 GLU B N 1
ATOM 1754 C CA . GLU B 2 113 ? 39.492 -18.459 51.421 1.00 99.52 149 GLU B CA 1
ATOM 1755 C C . GLU B 2 113 ? 40.996 -18.230 51.526 1.00 94.88 149 GLU B C 1
ATOM 1756 O O . GLU B 2 113 ? 41.732 -19.124 51.961 1.00 94.35 149 GLU B O 1
ATOM 1758 N N . ASP B 2 114 ? 41.474 -17.051 51.131 1.00 91.89 150 ASP B N 1
ATOM 1759 C CA . ASP B 2 114 ? 42.906 -16.758 51.115 1.00 93.57 150 ASP B CA 1
ATOM 1760 C C . ASP B 2 114 ? 43.201 -15.463 51.862 1.00 87.42 150 ASP B C 1
ATOM 1761 O O . ASP B 2 114 ? 43.920 -14.584 51.382 1.00 85.69 150 ASP B O 1
ATOM 1766 N N . THR B 2 115 ? 42.639 -15.330 53.059 1.00 83.86 151 THR B N 1
ATOM 1767 C CA . THR B 2 115 ? 43.001 -14.271 53.990 1.00 78.07 151 THR B CA 1
ATOM 1768 C C . THR B 2 115 ? 43.496 -14.914 55.283 1.00 73.21 151 THR B C 1
ATOM 1769 O O . THR B 2 115 ? 42.900 -15.874 55.785 1.00 71.60 151 THR B O 1
ATOM 1773 N N . SER B 2 116 ? 44.610 -14.403 55.801 1.00 70.08 152 SER B N 1
ATOM 1774 C CA . SER B 2 116 ? 45.308 -15.069 56.890 1.00 65.53 152 SER B CA 1
ATOM 1775 C C . SER B 2 116 ? 44.507 -15.015 58.188 1.00 67.66 152 SER B C 1
ATOM 1776 O O . SER B 2 116 ? 43.796 -14.047 58.472 1.00 64.37 152 SER B O 1
ATOM 1779 N N . SER B 2 117 ? 44.631 -16.080 58.978 1.00 72.67 153 SER B N 1
ATOM 1780 C CA . SER B 2 117 ? 44.121 -16.128 60.340 1.00 73.26 153 SER B CA 1
ATOM 1781 C C . SER B 2 117 ? 45.257 -15.826 61.315 1.00 70.34 153 SER B C 1
ATOM 1782 O O . SER B 2 117 ? 46.417 -15.682 60.927 1.00 69.66 153 SER B O 1
ATOM 1785 N N . ASP B 2 118 ? 44.917 -15.727 62.599 1.00 74.95 154 ASP B N 1
ATOM 1786 C CA . ASP B 2 118 ? 45.930 -15.510 63.625 1.00 73.57 154 ASP B CA 1
ATOM 1787 C C . ASP B 2 118 ? 46.859 -16.713 63.720 1.00 71.88 154 ASP B C 1
ATOM 1788 O O . ASP B 2 118 ? 46.413 -17.864 63.713 1.00 73.56 154 ASP B O 1
ATOM 1793 N N . VAL B 2 119 ? 48.161 -16.439 63.810 1.00 66.26 155 VAL B N 1
ATOM 1794 C CA . VAL B 2 119 ? 49.184 -17.468 63.685 1.00 65.66 155 VAL B CA 1
ATOM 1795 C C . VAL B 2 119 ? 50.247 -17.293 64.765 1.00 58.33 155 VAL B C 1
ATOM 1796 O O . VAL B 2 119 ? 50.630 -16.169 65.115 1.00 51.99 155 VAL B O 1
ATOM 1800 N N . ILE B 2 120 ? 50.721 -18.420 65.287 1.00 55.48 156 ILE B N 1
ATOM 1801 C CA . ILE B 2 120 ? 51.747 -18.484 66.316 1.00 53.86 156 ILE B CA 1
ATOM 1802 C C . ILE B 2 120 ? 52.923 -19.235 65.715 1.00 52.71 156 ILE B C 1
ATOM 1803 O O . ILE B 2 120 ? 52.777 -20.395 65.309 1.00 54.16 156 ILE B O 1
ATOM 1808 N N . VAL B 2 121 ? 54.078 -18.579 65.640 1.00 51.41 157 VAL B N 1
ATOM 1809 C CA . VAL B 2 121 ? 55.227 -19.144 64.931 1.00 51.52 157 VAL B CA 1
ATOM 1810 C C . VAL B 2 121 ? 56.497 -19.003 65.762 1.00 51.61 157 VAL B C 1
ATOM 1811 O O . VAL B 2 121 ? 56.630 -18.044 66.539 1.00 50.86 157 VAL B O 1
ATOM 1815 N N . PRO B 2 122 ? 57.454 -19.919 65.623 1.00 52.68 158 PRO B N 1
ATOM 1816 C CA . PRO B 2 122 ? 58.735 -19.760 66.320 1.00 52.87 158 PRO B CA 1
ATOM 1817 C C . PRO B 2 122 ? 59.505 -18.540 65.835 1.00 51.09 158 PRO B C 1
ATOM 1818 O O . PRO B 2 122 ? 59.387 -18.091 64.689 1.00 50.17 158 PRO B O 1
ATOM 1822 N N . GLU B 2 123 ? 60.315 -18.015 66.746 1.00 51.11 159 GLU B N 1
ATOM 1823 C CA . GLU B 2 123 ? 61.216 -16.917 66.431 1.00 55.34 159 GLU B CA 1
ATOM 1824 C C . GLU B 2 123 ? 62.167 -17.312 65.306 1.00 50.36 159 GLU B C 1
ATOM 1825 O O . GLU B 2 123 ? 62.582 -18.470 65.199 1.00 51.88 159 GLU B O 1
ATOM 1831 N N . GLY B 2 124 ? 62.503 -16.340 64.460 1.00 49.20 160 GLY B N 1
ATOM 1832 C CA . GLY B 2 124 ? 63.402 -16.574 63.348 1.00 53.88 160 GLY B CA 1
ATOM 1833 C C . GLY B 2 124 ? 62.774 -17.218 62.133 1.00 58.49 160 GLY B C 1
ATOM 1834 O O . GLY B 2 124 ? 63.492 -17.537 61.176 1.00 64.17 160 GLY B O 1
ATOM 1835 N N . SER B 2 125 ? 61.465 -17.422 62.132 1.00 53.70 161 SER B N 1
ATOM 1836 C CA . SER B 2 125 ? 60.824 -18.108 61.026 1.00 51.20 161 SER B CA 1
ATOM 1837 C C . SER B 2 125 ? 60.313 -17.102 60.004 1.00 47.54 161 SER B C 1
ATOM 1838 O O . SER B 2 125 ? 60.351 -15.884 60.203 1.00 46.21 161 SER B O 1
ATOM 1841 N N . SER B 2 126 ? 59.838 -17.626 58.886 1.00 47.82 162 SER B N 1
ATOM 1842 C CA . SER B 2 126 ? 59.274 -16.796 57.839 1.00 46.51 162 SER B CA 1
ATOM 1843 C C . SER B 2 126 ? 57.778 -17.046 57.750 1.00 46.58 162 SER B C 1
ATOM 1844 O O . SER B 2 126 ? 57.305 -18.170 57.943 1.00 47.93 162 SER B O 1
ATOM 1847 N N . VAL B 2 127 ? 57.042 -15.981 57.490 1.00 45.37 163 VAL B N 1
ATOM 1848 C CA . VAL B 2 127 ? 55.592 -15.985 57.559 1.00 51.90 163 VAL B CA 1
ATOM 1849 C C . VAL B 2 127 ? 55.070 -15.214 56.360 1.00 44.71 163 VAL B C 1
ATOM 1850 O O . VAL B 2 127 ? 55.602 -14.155 56.014 1.00 43.93 163 VAL B O 1
ATOM 1854 N N . ARG B 2 128 ? 54.035 -15.745 55.733 1.00 45.48 164 ARG B N 1
ATOM 1855 C CA . ARG B 2 128 ? 53.300 -15.053 54.685 1.00 44.77 164 ARG B CA 1
ATOM 1856 C C . ARG B 2 128 ? 51.958 -14.624 55.264 1.00 45.06 164 ARG B C 1
ATOM 1857 O O . ARG B 2 128 ? 51.150 -15.468 55.663 1.00 50.82 164 ARG B O 1
ATOM 1865 N N . LEU B 2 129 ? 51.732 -13.321 55.335 1.00 43.75 165 LEU B N 1
ATOM 1866 C CA . LEU B 2 129 ? 50.432 -12.776 55.695 1.00 43.72 165 LEU B CA 1
ATOM 1867 C C . LEU B 2 129 ? 49.749 -12.325 54.407 1.00 44.97 165 LEU B C 1
ATOM 1868 O O . LEU B 2 129 ? 50.293 -11.488 53.674 1.00 42.38 165 LEU B O 1
ATOM 1873 N N . THR B 2 130 ? 48.569 -12.887 54.128 1.00 44.30 166 THR B N 1
ATOM 1874 C CA . THR B 2 130 ? 47.861 -12.669 52.873 1.00 52.03 166 THR B CA 1
ATOM 1875 C C . THR B 2 130 ? 46.466 -12.115 53.133 1.00 52.27 16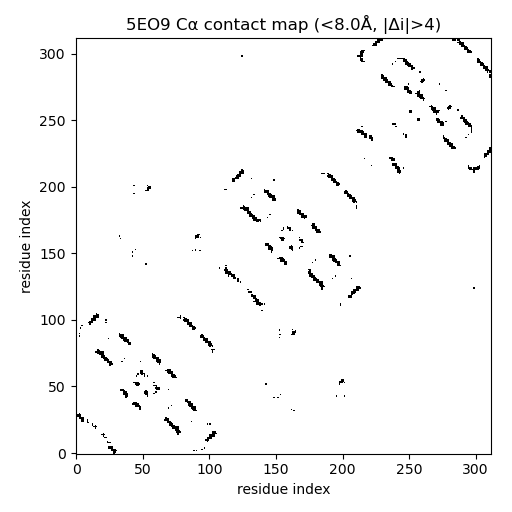6 THR B C 1
ATOM 1876 O O . THR B 2 130 ? 45.757 -12.585 54.029 1.00 53.07 166 THR B O 1
ATOM 1880 N N . CYS B 2 131 ? 46.075 -11.119 52.335 1.00 49.60 167 CYS B N 1
ATOM 1881 C CA . CYS B 2 131 ? 44.705 -10.601 52.309 1.00 52.28 167 CYS B CA 1
ATOM 1882 C C . CYS B 2 131 ? 44.328 -10.377 50.846 1.00 51.89 167 CYS B C 1
ATOM 1883 O O . CYS B 2 131 ? 44.674 -9.345 50.265 1.00 45.46 167 CYS B O 1
ATOM 1886 N N . ARG B 2 132 ? 43.626 -11.341 50.256 1.00 55.66 168 ARG B N 1
ATOM 1887 C CA . ARG B 2 132 ? 43.131 -11.205 48.893 1.00 62.04 168 ARG B CA 1
ATOM 1888 C C . ARG B 2 132 ? 41.771 -10.521 48.910 1.00 67.00 168 ARG B C 1
ATOM 1889 O O . ARG B 2 132 ? 40.921 -10.827 49.751 1.00 71.61 168 ARG B O 1
ATOM 1897 N N . ALA B 2 133 ? 41.567 -9.591 47.980 1.00 68.72 169 ALA B N 1
ATOM 1898 C CA . ALA B 2 133 ? 40.345 -8.803 47.943 1.00 73.13 169 ALA B CA 1
ATOM 1899 C C . ALA B 2 133 ? 39.786 -8.749 46.529 1.00 76.52 169 ALA B C 1
ATOM 1900 O O . ALA B 2 133 ? 40.521 -8.864 45.546 1.00 78.61 169 ALA B O 1
ATOM 1902 N N . ARG B 2 134 ? 38.472 -8.563 46.439 1.00 77.23 170 ARG B N 1
ATOM 1903 C CA . ARG B 2 134 ? 37.778 -8.423 45.169 1.00 79.18 170 ARG B CA 1
ATOM 1904 C C . ARG B 2 134 ? 37.021 -7.103 45.141 1.00 77.02 170 ARG B C 1
ATOM 1905 O O . ARG B 2 134 ? 36.574 -6.603 46.177 1.00 77.40 170 ARG B O 1
ATOM 1913 N N . GLY B 2 135 ? 36.881 -6.544 43.950 1.00 74.39 171 GLY B N 1
ATOM 1914 C CA . GLY B 2 135 ? 36.144 -5.311 43.773 1.00 72.37 171 GLY B CA 1
ATOM 1915 C C . GLY B 2 135 ? 36.531 -4.625 42.488 1.00 69.19 171 GLY B C 1
ATOM 1916 O O . GLY B 2 135 ? 37.544 -4.936 41.860 1.00 66.49 171 GLY B O 1
ATOM 1917 N N . TYR B 2 136 ? 35.700 -3.670 42.088 1.00 71.18 172 TYR B N 1
ATOM 1918 C CA . TYR B 2 136 ? 35.985 -2.869 40.905 1.00 72.20 172 TYR B CA 1
ATOM 1919 C C . TYR B 2 136 ? 35.865 -1.378 41.220 1.00 72.01 172 TYR B C 1
ATOM 1920 O O . TYR B 2 136 ? 34.853 -0.937 41.767 1.00 72.18 172 TYR B O 1
ATOM 1929 N N . PRO B 2 137 ? 36.913 -0.597 40.900 1.00 71.59 173 PRO B N 1
ATOM 1930 C CA . PRO B 2 137 ? 38.207 -1.042 40.359 1.00 72.33 173 PRO B CA 1
ATOM 1931 C C . PRO B 2 137 ? 38.978 -1.937 41.326 1.00 71.57 173 PRO B C 1
ATOM 1932 O O . PRO B 2 137 ? 38.612 -1.995 42.501 1.00 69.18 173 PRO B O 1
ATOM 1936 N N . GLU B 2 138 ? 40.006 -2.621 40.832 1.00 74.17 174 GLU B N 1
ATOM 1937 C CA . GLU B 2 138 ? 40.685 -3.634 41.629 1.00 73.29 174 GLU B CA 1
ATOM 1938 C C . GLU B 2 138 ? 41.229 -3.016 42.913 1.00 66.38 174 GLU B C 1
ATOM 1939 O O . GLU B 2 138 ? 41.909 -1.981 42.859 1.00 62.69 174 GLU B O 1
ATOM 1945 N N . PRO B 2 139 ? 40.943 -3.599 44.075 1.00 64.24 175 PRO B N 1
ATOM 1946 C CA . PRO B 2 139 ? 41.398 -2.994 45.331 1.00 62.91 175 PRO B CA 1
ATOM 1947 C C . PRO B 2 139 ? 42.894 -3.178 45.536 1.00 61.27 175 PRO B C 1
ATOM 1948 O O . PRO B 2 139 ? 43.492 -4.176 45.125 1.00 61.39 175 PRO B O 1
ATOM 1952 N N . ILE B 2 140 ? 43.496 -2.193 46.176 1.00 60.36 176 ILE B N 1
ATOM 1953 C CA . ILE B 2 140 ? 44.870 -2.294 46.642 1.00 60.33 176 ILE B CA 1
ATOM 1954 C C . ILE B 2 140 ? 44.845 -2.560 48.139 1.00 55.26 176 ILE B C 1
ATOM 1955 O O . ILE B 2 140 ? 44.000 -2.018 48.865 1.00 49.63 176 ILE B O 1
ATOM 1960 N N . VAL B 2 141 ? 45.745 -3.432 48.594 1.00 55.44 177 VAL B N 1
ATOM 1961 C CA . VAL B 2 141 ? 45.817 -3.859 49.988 1.00 49.79 177 VAL B CA 1
ATOM 1962 C C . VAL B 2 141 ? 46.989 -3.150 50.642 1.00 48.57 177 VAL B C 1
ATOM 1963 O O . VAL B 2 141 ? 48.087 -3.095 50.076 1.00 49.20 177 VAL B O 1
ATOM 1967 N N . THR B 2 142 ? 46.758 -2.613 51.833 1.00 47.77 178 THR B N 1
ATOM 1968 C CA . THR B 2 142 ? 47.776 -1.914 52.597 1.00 48.28 178 THR B CA 1
ATOM 1969 C C . THR B 2 142 ? 47.900 -2.563 53.968 1.00 45.19 178 THR B C 1
ATOM 1970 O O . THR B 2 142 ? 46.887 -2.844 54.619 1.00 45.55 178 THR B O 1
ATOM 1974 N N . TRP B 2 143 ? 49.139 -2.828 54.383 1.00 43.96 179 TRP B N 1
ATOM 1975 C CA . TRP B 2 143 ? 49.442 -3.424 55.677 1.00 41.29 179 TRP B CA 1
ATOM 1976 C C . TRP B 2 143 ? 49.968 -2.366 56.638 1.00 42.07 179 TRP B C 1
ATOM 1977 O O . TRP B 2 143 ? 50.774 -1.515 56.258 1.00 44.77 179 TRP B O 1
ATOM 1988 N N . ARG B 2 144 ? 49.516 -2.429 57.887 1.00 42.56 180 ARG B N 1
ATOM 1989 C CA . ARG B 2 144 ? 49.985 -1.523 58.928 1.00 48.58 180 ARG B CA 1
ATOM 1990 C C . ARG B 2 144 ? 50.025 -2.274 60.250 1.00 51.02 180 ARG B C 1
ATOM 1991 O O . ARG B 2 144 ? 49.170 -3.128 60.509 1.00 53.97 180 ARG B O 1
ATOM 1999 N N . ARG B 2 145 ? 51.010 -1.953 61.084 1.00 51.11 181 ARG B N 1
ATOM 2000 C CA . ARG B 2 145 ? 50.948 -2.384 62.476 1.00 52.16 181 ARG B CA 1
ATOM 2001 C C . ARG B 2 145 ? 49.891 -1.566 63.205 1.00 52.94 181 ARG B C 1
ATOM 2002 O O . ARG B 2 145 ? 49.846 -0.338 63.078 1.00 57.22 181 ARG B O 1
ATOM 2010 N N . GLU B 2 146 ? 49.034 -2.253 63.962 1.00 50.57 182 GLU B N 1
ATOM 2011 C CA . GLU B 2 146 ? 47.942 -1.579 64.656 1.00 52.60 182 GLU B CA 1
ATOM 2012 C C . GLU B 2 146 ? 48.450 -0.572 65.680 1.00 54.26 182 GLU B C 1
ATOM 2013 O O . GLU B 2 146 ? 47.775 0.428 65.945 1.00 57.87 182 GLU B O 1
ATOM 2019 N N . ASP B 2 147 ? 49.623 -0.809 66.264 1.00 54.72 183 ASP B N 1
ATOM 2020 C CA . ASP B 2 147 ? 50.182 0.083 67.270 1.00 57.90 183 ASP B CA 1
ATOM 2021 C C . ASP B 2 147 ? 50.978 1.237 66.666 1.00 59.76 183 ASP B C 1
ATOM 2022 O O . ASP B 2 147 ? 51.620 1.988 67.409 1.00 61.05 183 ASP B O 1
ATOM 2027 N N . GLY B 2 148 ? 50.965 1.386 65.343 1.00 62.24 184 GLY B N 1
ATOM 2028 C CA . GLY B 2 148 ? 51.689 2.453 64.686 1.00 67.45 184 GLY B CA 1
ATOM 2029 C C . GLY B 2 148 ? 53.170 2.216 64.474 1.00 66.64 184 GLY B C 1
ATOM 2030 O O . GLY B 2 148 ? 53.817 3.034 63.808 1.00 71.01 184 GLY B O 1
ATOM 2031 N N . ASN B 2 149 ? 53.738 1.142 65.016 1.00 60.82 185 ASN B N 1
ATOM 2032 C CA . ASN B 2 149 ? 55.148 0.870 64.782 1.00 58.09 185 ASN B CA 1
ATOM 2033 C C . ASN B 2 149 ? 55.380 0.497 63.320 1.00 50.27 185 ASN B C 1
ATOM 2034 O O . ASN B 2 149 ? 54.447 0.225 62.560 1.00 46.85 185 ASN B O 1
ATOM 2039 N N . GLU B 2 150 ? 56.648 0.479 62.926 1.00 50.24 186 GLU B N 1
ATOM 2040 C CA . GLU B 2 150 ? 56.977 0.173 61.543 1.00 49.08 186 GLU B CA 1
ATOM 2041 C C . GLU B 2 150 ? 57.001 -1.330 61.295 1.00 47.19 186 GLU B C 1
ATOM 2042 O O . GLU B 2 150 ? 57.365 -2.129 62.163 1.00 43.64 186 GLU B O 1
ATOM 2048 N N . ILE B 2 151 ? 56.588 -1.705 60.099 1.00 46.14 187 ILE B N 1
ATOM 2049 C CA . ILE B 2 151 ? 56.771 -3.066 59.620 1.00 41.02 187 ILE B CA 1
ATOM 2050 C C . ILE B 2 151 ? 58.233 -3.237 59.230 1.00 41.25 187 ILE B C 1
ATOM 2051 O O . ILE B 2 151 ? 58.846 -2.328 58.656 1.00 46.68 187 ILE B O 1
ATOM 2056 N N . VAL B 2 152 ? 58.813 -4.380 59.574 1.00 40.83 188 VAL B N 1
ATOM 2057 C CA . VAL B 2 152 ? 60.218 -4.663 59.305 1.00 43.72 188 VAL B CA 1
ATOM 2058 C C . VAL B 2 152 ? 60.275 -5.579 58.088 1.00 43.20 188 VAL B C 1
ATOM 2059 O O . VAL B 2 152 ? 59.862 -6.741 58.158 1.00 47.09 188 VAL B O 1
ATOM 2063 N N . LEU B 2 153 ? 60.778 -5.063 56.969 1.00 42.08 189 LEU B N 1
ATOM 2064 C CA . LEU B 2 153 ? 61.000 -5.856 55.763 1.00 45.85 189 LEU B CA 1
ATOM 2065 C C . LEU B 2 153 ? 62.484 -6.183 55.644 1.00 48.95 189 LEU B C 1
ATOM 2066 O O . LEU B 2 153 ? 63.327 -5.289 55.739 1.00 55.55 189 LEU B O 1
ATOM 2071 N N . LYS B 2 154 ? 62.800 -7.458 55.444 1.00 48.40 190 LYS B N 1
ATOM 2072 C CA . LYS B 2 154 ? 64.178 -7.912 55.350 1.00 57.40 190 LYS B CA 1
ATOM 2073 C C . LYS B 2 154 ? 64.409 -8.615 54.022 1.00 66.11 190 LYS B C 1
ATOM 2074 O O . LYS B 2 154 ? 63.481 -9.132 53.394 1.00 69.36 190 LYS B O 1
ATOM 2080 N N . ASP B 2 155 ? 65.664 -8.632 53.605 1.00 70.96 191 ASP B N 1
ATOM 2081 C CA . ASP B 2 155 ? 66.103 -9.439 52.484 1.00 76.44 191 ASP B CA 1
ATOM 2082 C C . ASP B 2 155 ? 66.924 -10.615 53.002 1.00 82.42 191 ASP B C 1
ATOM 2083 O O . ASP B 2 155 ? 67.220 -10.727 54.197 1.00 80.94 191 ASP B O 1
ATOM 2088 N N . ASN B 2 156 ? 67.302 -11.498 52.077 1.00 89.05 192 ASN B N 1
ATOM 2089 C CA . ASN B 2 156 ? 68.166 -12.614 52.433 1.00 93.85 192 ASN B CA 1
ATOM 2090 C C . ASN B 2 156 ? 69.589 -12.166 52.738 1.00 98.20 192 ASN B C 1
ATOM 2091 O O . ASN B 2 156 ? 70.312 -12.880 53.438 1.00 100.35 192 ASN B O 1
ATOM 2096 N N . VAL B 2 157 ? 69.999 -10.996 52.246 1.00 101.29 193 VAL B N 1
ATOM 2097 C CA . VAL B 2 157 ? 71.399 -10.588 52.276 1.00 108.25 193 VAL B CA 1
ATOM 2098 C C . VAL B 2 157 ? 71.714 -9.661 53.450 1.00 108.06 193 VAL B C 1
ATOM 2099 O O . VAL B 2 157 ? 72.792 -9.060 53.484 1.00 112.34 193 VAL B O 1
ATOM 2103 N N . GLY B 2 158 ? 70.806 -9.528 54.410 1.00 105.12 194 GLY B N 1
ATOM 2104 C CA . GLY B 2 158 ? 71.103 -8.867 55.662 1.00 103.01 194 GLY B CA 1
ATOM 2105 C C . GLY B 2 158 ? 70.756 -7.397 55.781 1.00 98.46 194 GLY B C 1
ATOM 2106 O O . GLY B 2 158 ? 71.467 -6.672 56.486 1.00 103.59 194 GLY B O 1
ATOM 2107 N N . THR B 2 159 ? 69.686 -6.933 55.140 1.00 86.59 195 THR B N 1
ATOM 2108 C CA . THR B 2 159 ? 69.267 -5.541 55.236 1.00 80.42 195 THR B CA 1
ATOM 2109 C C . THR B 2 159 ? 67.790 -5.484 55.592 1.00 73.12 195 THR B C 1
ATOM 2110 O O . THR B 2 159 ? 66.986 -6.262 55.068 1.00 71.27 195 THR B O 1
ATOM 2114 N N . LYS B 2 160 ? 67.430 -4.560 56.477 1.00 67.51 196 LYS B N 1
ATOM 2115 C CA . LYS B 2 160 ? 66.050 -4.418 56.911 1.00 62.82 196 LYS B CA 1
ATOM 2116 C C . LYS B 2 160 ? 65.537 -3.026 56.574 1.00 58.97 196 LYS B C 1
ATOM 2117 O O . LYS B 2 160 ? 66.266 -2.038 56.685 1.00 63.55 196 LYS B O 1
ATOM 2123 N N . THR B 2 161 ? 64.282 -2.966 56.140 1.00 53.46 197 THR B N 1
ATOM 2124 C CA . THR B 2 161 ? 63.619 -1.729 55.759 1.00 52.86 197 THR B CA 1
ATOM 2125 C C . THR B 2 161 ? 62.424 -1.519 56.674 1.00 50.50 197 THR B C 1
ATOM 2126 O O . THR B 2 161 ? 61.607 -2.430 56.849 1.00 47.90 197 THR B O 1
ATOM 2130 N N . LEU B 2 162 ? 62.323 -0.325 57.254 1.00 53.06 198 LEU B N 1
ATOM 2131 C CA . LEU B 2 162 ? 61.284 0.000 58.226 1.00 53.25 198 LEU B CA 1
ATOM 2132 C C . LEU B 2 162 ? 60.277 0.939 57.576 1.00 51.27 198 LEU B C 1
ATOM 2133 O O . LEU B 2 162 ? 60.569 2.119 57.357 1.00 52.72 198 LEU B O 1
ATOM 2138 N N . ALA B 2 163 ? 59.092 0.419 57.283 1.00 51.68 199 ALA B N 1
ATOM 2139 C CA . ALA B 2 163 ? 58.050 1.219 56.679 1.00 52.48 199 ALA B CA 1
ATOM 2140 C C . ALA B 2 163 ? 56.815 1.226 57.565 1.00 47.79 199 ALA B C 1
ATOM 2141 O O . ALA B 2 163 ? 56.438 0.181 58.109 1.00 44.01 199 ALA B O 1
ATOM 2143 N N . PRO B 2 164 ? 56.173 2.381 57.750 1.00 50.60 200 PRO B N 1
ATOM 2144 C CA . PRO B 2 164 ? 54.894 2.391 58.473 1.00 53.05 200 PRO B CA 1
ATOM 2145 C C . PRO B 2 164 ? 53.777 1.676 57.727 1.00 49.21 200 PRO B C 1
ATOM 2146 O O . PRO B 2 164 ? 52.805 1.245 58.364 1.00 49.49 200 PRO B O 1
ATOM 2150 N N . SER B 2 165 ? 53.882 1.520 56.408 1.00 46.44 201 SER B N 1
ATOM 2151 C CA . SER B 2 165 ? 52.887 0.757 55.667 1.00 46.25 201 SER B CA 1
ATOM 2152 C C . SER B 2 165 ? 53.566 0.010 54.529 1.00 46.36 201 SER B C 1
ATOM 2153 O O . SER B 2 165 ? 54.639 0.401 54.061 1.00 48.34 201 SER B O 1
ATOM 2156 N N . PHE B 2 166 ? 52.938 -1.088 54.111 1.00 46.72 202 PHE B N 1
ATOM 2157 C CA . PHE B 2 166 ? 53.402 -1.895 52.989 1.00 48.44 202 PHE B CA 1
ATOM 2158 C C . PHE B 2 166 ? 52.233 -2.163 52.055 1.00 46.39 202 PHE B C 1
ATOM 2159 O O . PHE B 2 166 ? 51.180 -2.635 52.493 1.00 46.01 202 PHE B O 1
ATOM 2167 N N . ARG B 2 167 ? 52.432 -1.886 50.772 1.00 46.76 203 ARG B N 1
ATOM 2168 C CA . ARG B 2 167 ? 51.402 -2.054 49.756 1.00 49.71 203 ARG B CA 1
ATOM 2169 C C . ARG B 2 167 ? 51.593 -3.412 49.091 1.00 50.99 203 ARG B C 1
ATOM 2170 O O . ARG B 2 167 ? 52.665 -3.694 48.545 1.00 56.57 203 ARG B O 1
ATOM 2178 N N . GLY B 2 168 ? 50.577 -4.249 49.156 1.00 45.26 204 GLY B N 1
ATOM 2179 C CA . GLY B 2 168 ? 50.612 -5.543 48.503 1.00 41.47 204 GLY B CA 1
ATOM 2180 C C . GLY B 2 168 ? 49.696 -6.530 49.196 1.00 44.06 204 GLY B C 1
ATOM 2181 O O . GLY B 2 168 ? 49.419 -6.456 50.393 1.00 45.19 204 GLY B O 1
ATOM 2182 N N . GLU B 2 169 ? 49.218 -7.502 48.422 1.00 44.78 205 GLU B N 1
ATOM 2183 C CA . GLU B 2 169 ? 48.303 -8.491 48.972 1.00 43.99 205 GLU B CA 1
ATOM 2184 C C . GLU B 2 169 ? 49.002 -9.445 49.929 1.00 43.80 205 GLU B C 1
ATOM 2185 O O . GLU B 2 169 ? 48.368 -9.948 50.861 1.00 44.00 205 GLU B O 1
ATOM 2191 N N . VAL B 2 170 ? 50.292 -9.707 49.727 1.00 42.34 206 VAL B N 1
ATOM 2192 C CA . VAL B 2 170 ? 51.042 -10.648 50.552 1.00 43.68 206 VAL B CA 1
ATOM 2193 C C . VAL B 2 170 ? 52.153 -9.892 51.268 1.00 43.01 206 VAL B C 1
ATOM 2194 O O . VAL B 2 170 ? 52.997 -9.255 50.626 1.00 47.91 206 VAL B O 1
ATOM 2198 N N . LEU B 2 171 ? 52.145 -9.953 52.593 1.00 40.63 207 LEU B N 1
ATOM 2199 C CA . LEU B 2 171 ? 53.199 -9.377 53.417 1.00 42.08 207 LEU B CA 1
ATOM 2200 C C . LEU B 2 171 ? 54.139 -10.505 53.830 1.00 42.38 207 LEU B C 1
ATOM 2201 O O . LEU B 2 171 ? 53.761 -11.383 54.613 1.00 44.43 207 LEU B O 1
ATOM 2206 N N . LYS B 2 172 ? 55.354 -10.493 53.294 1.00 41.07 208 LYS B N 1
ATOM 2207 C CA . LYS B 2 172 ? 56.329 -11.549 53.537 1.00 43.26 208 LYS B CA 1
ATOM 2208 C C . LYS B 2 172 ? 57.277 -11.085 54.635 1.00 45.90 208 LYS B C 1
ATOM 2209 O O . LYS B 2 172 ? 58.058 -10.151 54.434 1.00 50.54 208 LYS B O 1
ATOM 2215 N N . LEU B 2 173 ? 57.199 -11.729 55.795 1.00 42.77 209 LEU B N 1
ATOM 2216 C CA . LEU B 2 173 ? 58.083 -11.453 56.917 1.00 42.20 209 LEU B CA 1
ATOM 2217 C C . LEU B 2 173 ? 59.024 -12.634 57.091 1.00 47.96 209 LEU B C 1
ATOM 2218 O O . LEU B 2 173 ? 58.575 -13.783 57.160 1.00 49.99 209 LEU B O 1
ATOM 2223 N N . SER B 2 174 ? 60.319 -12.355 57.171 1.00 47.83 210 SER B N 1
ATOM 2224 C CA . SER B 2 174 ? 61.326 -13.396 57.283 1.00 46.32 210 SER B CA 1
ATOM 2225 C C . SER B 2 174 ? 62.228 -13.135 58.481 1.00 44.89 210 SER B C 1
ATOM 2226 O O . SER B 2 174 ? 62.422 -11.987 58.887 1.00 44.32 210 SER B O 1
ATOM 2229 N N . LYS B 2 175 ? 62.811 -14.220 59.006 1.00 46.32 211 LYS B N 1
ATOM 2230 C CA . LYS B 2 175 ? 63.745 -14.175 60.137 1.00 50.94 211 LYS B CA 1
ATOM 2231 C C . LYS B 2 175 ? 63.211 -13.263 61.237 1.00 49.73 211 LYS B C 1
ATOM 2232 O O . LYS B 2 175 ? 63.863 -12.309 61.662 1.00 51.72 211 LYS B O 1
ATOM 2235 N N . ILE B 2 176 ? 61.988 -13.549 61.678 1.00 47.24 212 ILE B N 1
ATOM 2236 C CA . ILE B 2 176 ? 61.257 -12.590 62.490 1.00 44.39 212 ILE B CA 1
ATOM 2237 C C . ILE B 2 176 ? 61.765 -12.613 63.926 1.00 48.77 212 ILE B C 1
ATOM 2238 O O . ILE B 2 176 ? 62.132 -13.666 64.469 1.00 46.53 212 ILE B O 1
ATOM 2243 N N . SER B 2 177 ? 61.805 -11.439 64.540 1.00 49.51 213 SER B N 1
ATOM 2244 C CA . SER B 2 177 ? 62.157 -11.284 65.940 1.00 53.11 213 SER B CA 1
ATOM 2245 C C . SER B 2 177 ? 60.898 -11.056 66.771 1.00 48.44 213 SER B C 1
ATOM 2246 O O . SER B 2 177 ? 59.831 -10.728 66.250 1.00 47.62 213 SER B O 1
ATOM 2249 N N . ARG B 2 178 ? 61.044 -11.231 68.088 1.00 50.15 214 ARG B N 1
ATOM 2250 C CA . ARG B 2 178 ? 59.964 -10.927 69.024 1.00 51.75 214 ARG B CA 1
ATOM 2251 C C . ARG B 2 178 ? 59.436 -9.513 68.840 1.00 51.06 214 ARG B C 1
ATOM 2252 O O . ARG B 2 178 ? 58.234 -9.278 68.998 1.00 52.40 214 ARG B O 1
ATOM 2260 N N . ASN B 2 179 ? 60.316 -8.563 68.512 1.00 52.73 215 ASN B N 1
ATOM 2261 C CA . ASN B 2 179 ? 59.890 -7.191 68.256 1.00 53.04 215 ASN B CA 1
ATOM 2262 C C . ASN B 2 179 ? 58.840 -7.087 67.156 1.00 48.56 215 ASN B C 1
ATOM 2263 O O . ASN B 2 179 ? 58.136 -6.076 67.082 1.00 51.39 215 ASN B O 1
ATOM 2268 N N . GLU B 2 180 ? 58.706 -8.094 66.304 1.00 43.65 216 GLU B N 1
ATOM 2269 C CA . GLU B 2 180 ? 57.744 -7.965 65.220 1.00 45.19 216 GLU B CA 1
ATOM 2270 C C . GLU B 2 180 ? 56.376 -8.534 65.566 1.00 49.26 216 GLU B C 1
ATOM 2271 O O . GLU B 2 180 ? 55.427 -8.310 64.811 1.00 50.20 216 GLU B O 1
ATOM 2277 N N . MET B 2 181 ? 56.245 -9.249 66.681 1.00 53.29 217 MET B N 1
ATOM 2278 C CA . MET B 2 181 ? 54.935 -9.735 67.089 1.00 52.33 217 MET B CA 1
ATOM 2279 C C . MET B 2 181 ? 53.982 -8.560 67.317 1.00 49.80 217 MET B C 1
ATOM 2280 O O . MET B 2 181 ? 54.394 -7.426 67.568 1.00 51.00 217 MET B O 1
ATOM 2285 N N . GLY B 2 182 ? 52.697 -8.838 67.201 1.00 46.36 218 GLY B N 1
ATOM 2286 C CA . GLY B 2 182 ? 51.697 -7.816 67.376 1.00 45.47 218 GLY B CA 1
ATOM 2287 C C . GLY B 2 182 ? 50.564 -8.000 66.397 1.00 48.01 218 GLY B C 1
ATOM 2288 O O . GLY B 2 182 ? 50.448 -9.023 65.721 1.00 44.31 218 GLY B O 1
ATOM 2289 N N . SER B 2 183 ? 49.727 -6.972 66.332 1.00 51.41 219 SER B N 1
ATOM 2290 C CA . SER B 2 183 ? 48.519 -6.963 65.525 1.00 50.49 219 SER B CA 1
ATOM 2291 C C . SER B 2 183 ? 48.813 -6.280 64.194 1.00 47.84 219 SER B C 1
ATOM 2292 O O . SER B 2 183 ? 49.237 -5.120 64.171 1.00 45.77 219 SER B O 1
ATOM 2295 N N . TYR B 2 184 ? 48.598 -6.998 63.094 1.00 45.33 220 TYR B N 1
ATOM 2296 C CA . TYR B 2 184 ? 48.756 -6.451 61.753 1.00 43.81 220 TYR B CA 1
ATOM 2297 C C . TYR B 2 184 ? 47.388 -6.238 61.127 1.00 43.60 220 TYR B C 1
ATOM 2298 O O . TYR B 2 184 ? 46.500 -7.088 61.248 1.00 43.56 220 TYR B O 1
ATOM 2307 N N . LEU B 2 185 ? 47.228 -5.095 60.465 1.00 44.98 221 LEU B N 1
ATOM 2308 C CA . LEU B 2 185 ? 45.998 -4.734 59.776 1.00 47.78 221 LEU B CA 1
ATOM 2309 C C . LEU B 2 185 ? 46.244 -4.678 58.276 1.00 46.22 221 LEU B C 1
ATOM 2310 O O . LEU B 2 185 ? 47.162 -3.992 57.815 1.00 46.51 221 LEU B O 1
ATOM 2315 N N . CYS B 2 186 ? 45.421 -5.386 57.516 1.00 47.04 222 CYS B N 1
ATOM 2316 C CA . CYS B 2 186 ? 45.391 -5.234 56.072 1.00 47.74 222 CYS B CA 1
ATOM 2317 C C . CYS B 2 186 ? 44.113 -4.497 55.705 1.00 49.49 222 CYS B C 1
ATOM 2318 O O . CYS B 2 186 ? 43.034 -4.838 56.198 1.00 52.51 222 CYS B O 1
ATOM 2321 N N . ILE B 2 187 ? 44.238 -3.467 54.873 1.00 47.78 223 ILE B N 1
ATOM 2322 C CA . ILE B 2 187 ? 43.098 -2.666 54.448 1.00 48.05 223 ILE B CA 1
ATOM 2323 C C . ILE B 2 187 ? 43.003 -2.744 52.934 1.00 48.49 223 ILE B C 1
ATOM 2324 O O . ILE B 2 187 ? 43.952 -2.387 52.226 1.00 48.23 223 ILE B O 1
ATOM 2329 N N . ALA B 2 188 ? 41.862 -3.198 52.439 1.00 52.39 224 ALA B N 1
ATOM 2330 C CA . ALA B 2 188 ? 41.609 -3.243 51.010 1.00 53.25 224 ALA B CA 1
ATOM 2331 C C . ALA B 2 188 ? 40.769 -2.033 50.629 1.00 55.66 224 ALA B C 1
ATOM 2332 O O . ALA B 2 188 ? 39.706 -1.803 51.213 1.00 57.53 224 ALA B O 1
ATOM 2334 N N . SER B 2 189 ? 41.253 -1.256 49.664 1.00 55.56 225 SER B N 1
ATOM 2335 C CA . SER B 2 189 ? 40.595 -0.015 49.295 1.00 59.92 225 SER B CA 1
ATOM 2336 C C . SER B 2 189 ? 40.671 0.182 47.789 1.00 59.86 225 SER B C 1
ATOM 2337 O O . SER B 2 189 ? 41.670 -0.165 47.153 1.00 59.13 225 SER B O 1
ATOM 2340 N N . ASN B 2 190 ? 39.602 0.756 47.220 1.00 59.63 226 ASN B N 1
ATOM 2341 C CA . ASN B 2 190 ? 39.632 1.091 45.799 1.00 59.02 226 ASN B CA 1
ATOM 2342 C C . ASN B 2 190 ? 38.882 2.380 45.482 1.00 60.80 226 ASN B C 1
ATOM 2343 O O . ASN B 2 190 ? 38.421 2.542 44.346 1.00 64.14 226 ASN B O 1
ATOM 2348 N N . GLY B 2 191 ? 38.737 3.287 46.443 1.00 60.87 227 GLY B N 1
ATOM 2349 C CA . GLY B 2 191 ? 37.950 4.486 46.259 1.00 63.41 227 GLY B CA 1
ATOM 2350 C C . GLY B 2 191 ? 36.454 4.291 46.367 1.00 65.96 227 GLY B C 1
ATOM 2351 O O . GLY B 2 191 ? 35.715 5.283 46.325 1.00 66.51 227 GLY B O 1
ATOM 2352 N N . VAL B 2 192 ? 35.985 3.055 46.502 1.00 65.85 228 VAL B N 1
ATOM 2353 C CA . VAL B 2 192 ? 34.556 2.767 46.553 1.00 70.64 228 VAL B CA 1
ATOM 2354 C C . VAL B 2 192 ? 34.204 2.350 47.974 1.00 76.04 228 VAL B C 1
ATOM 2355 O O . VAL B 2 192 ? 34.454 1.201 48.363 1.00 77.60 228 VAL B O 1
ATOM 2359 N N . PRO B 2 193 ? 33.629 3.244 48.784 1.00 78.79 229 PRO B N 1
ATOM 2360 C CA . PRO B 2 193 ? 33.297 2.956 50.183 1.00 79.94 229 PRO B CA 1
ATOM 2361 C C . PRO B 2 193 ? 32.269 1.834 50.328 1.00 82.53 229 PRO B C 1
ATOM 2362 O O . PRO B 2 193 ? 31.463 1.627 49.420 1.00 86.73 229 PRO B O 1
ATOM 2366 N N . PRO B 2 194 ? 32.314 1.098 51.449 1.00 78.46 230 PRO B N 1
ATOM 2367 C CA . PRO B 2 194 ? 33.326 1.267 52.495 1.00 74.42 230 PRO B CA 1
ATOM 2368 C C . PRO B 2 194 ? 34.577 0.432 52.250 1.00 70.28 230 PRO B C 1
ATOM 2369 O O . PRO B 2 194 ? 34.520 -0.598 51.568 1.00 67.47 230 PRO B O 1
ATOM 2373 N N . SER B 2 195 ? 35.697 0.887 52.802 1.00 69.12 231 SER B N 1
ATOM 2374 C CA . SER B 2 195 ? 36.900 0.070 52.824 1.00 67.95 231 SER B CA 1
ATOM 2375 C C . SER B 2 195 ? 36.739 -1.075 53.816 1.00 66.80 231 SER B C 1
ATOM 2376 O O . SER B 2 195 ? 35.946 -1.006 54.757 1.00 70.75 231 SER B O 1
ATOM 2379 N N . VAL B 2 196 ? 37.498 -2.141 53.596 1.00 62.55 232 VAL B N 1
ATOM 2380 C CA . VAL B 2 196 ? 37.425 -3.336 54.423 1.00 60.26 232 VAL B CA 1
ATOM 2381 C C . VAL B 2 196 ? 38.792 -3.585 55.043 1.00 59.17 232 VAL B C 1
ATOM 2382 O O . VAL B 2 196 ? 39.829 -3.375 54.404 1.00 55.79 232 VAL B O 1
ATOM 2386 N N . SER B 2 197 ? 38.786 -4.016 56.299 1.00 63.49 233 SER B N 1
ATOM 2387 C CA . SER B 2 197 ? 40.005 -4.184 57.071 1.00 61.37 233 SER B CA 1
ATOM 2388 C C . SER B 2 197 ? 39.888 -5.443 57.911 1.00 53.88 233 SER B C 1
ATOM 2389 O O . SER B 2 197 ? 38.831 -5.720 58.484 1.00 56.70 233 SER B O 1
ATOM 2392 N N . LYS B 2 198 ? 40.973 -6.209 57.969 1.00 51.03 234 LYS B N 1
ATOM 2393 C CA . LYS B 2 198 ? 41.047 -7.390 58.812 1.00 57.15 234 LYS B CA 1
ATOM 2394 C C . LYS B 2 198 ? 42.240 -7.284 59.757 1.00 54.95 234 LYS B C 1
ATOM 2395 O O . LYS B 2 198 ? 43.289 -6.728 59.417 1.00 50.73 234 LYS B O 1
ATOM 2401 N N . ARG B 2 199 ? 42.062 -7.837 60.947 1.00 55.83 235 ARG B N 1
ATOM 2402 C CA . ARG B 2 199 ? 43.039 -7.790 62.022 1.00 52.82 235 ARG B CA 1
ATOM 2403 C C . ARG B 2 199 ? 43.652 -9.177 62.162 1.00 50.91 235 ARG B C 1
ATOM 2404 O O . ARG B 2 199 ? 42.930 -10.166 62.327 1.00 55.40 235 ARG B O 1
ATOM 2412 N N . ILE B 2 200 ? 44.974 -9.256 62.076 1.00 46.54 236 ILE B N 1
ATOM 2413 C CA . ILE B 2 200 ? 45.688 -10.526 62.121 1.00 46.56 236 ILE B CA 1
ATOM 2414 C C . ILE B 2 200 ? 46.731 -10.442 63.225 1.00 47.10 236 ILE B C 1
ATOM 2415 O O . ILE B 2 200 ? 47.598 -9.559 63.202 1.00 45.03 236 ILE B O 1
ATOM 2420 N N . SER B 2 201 ? 46.653 -11.358 64.186 1.00 49.95 237 SER B N 1
ATOM 2421 C CA . SER B 2 201 ? 47.573 -11.369 65.314 1.00 49.99 237 SER B CA 1
ATOM 2422 C C . SER B 2 201 ? 48.740 -12.298 65.005 1.00 51.73 237 SER B C 1
ATOM 2423 O O . SER B 2 201 ? 48.537 -13.480 64.699 1.00 51.04 237 SER B O 1
ATOM 2426 N N . LEU B 2 202 ? 49.957 -11.760 65.088 1.00 49.30 238 LEU B N 1
ATOM 2427 C CA . LEU B 2 202 ? 51.185 -12.518 64.874 1.00 47.38 238 LEU B CA 1
ATOM 2428 C C . LEU B 2 202 ? 51.862 -12.737 66.225 1.00 50.56 238 LEU B C 1
ATOM 2429 O O . LEU B 2 202 ? 52.307 -11.781 66.867 1.00 51.87 238 LEU B O 1
ATOM 2434 N N . SER B 2 203 ? 51.940 -13.995 66.647 1.00 49.50 239 SER B N 1
ATOM 2435 C CA . SER B 2 203 ? 52.542 -14.377 67.915 1.00 48.57 239 SER B CA 1
ATOM 2436 C C . SER B 2 203 ? 53.851 -15.110 67.657 1.00 48.52 239 SER B C 1
ATOM 2437 O O . SER B 2 203 ? 53.888 -16.066 66.877 1.00 52.85 239 SER B O 1
ATOM 2440 N N . ILE B 2 204 ? 54.916 -14.669 68.319 1.00 48.95 240 ILE B N 1
ATOM 2441 C CA . ILE B 2 204 ? 56.263 -15.172 68.077 1.00 50.86 240 ILE B CA 1
ATOM 2442 C C . ILE B 2 204 ? 56.836 -15.677 69.394 1.00 50.03 240 ILE B C 1
ATOM 2443 O O . ILE B 2 204 ? 57.052 -14.886 70.318 1.00 52.75 240 ILE B O 1
ATOM 2448 N N . HIS B 2 205 ? 57.112 -16.980 69.469 1.00 51.57 241 HIS B N 1
ATOM 2449 C CA . HIS B 2 205 ? 57.621 -17.588 70.703 1.00 60.00 241 HIS B CA 1
ATOM 2450 C C . HIS B 2 205 ? 59.073 -18.069 70.590 1.00 62.20 241 HIS B C 1
ATOM 2451 O O . HIS B 2 205 ? 59.591 -18.282 69.487 1.00 61.92 241 HIS B O 1
#

Secondary structure (DSSP, 8-state):
---EE-TTS-SEEEEETTS-EEE--BEE--TT--EEEEEGGGTEEEEETTEE--S-TTEEEEEETTTTEEEEEESS--GGG-EEEEEEE-SSSPEEEEEEEEEE---/--S---EEEEPPPPEEEETTS-EEEEEEEE--TT--EEEEETTT--EEEETTEE-S--TTEEEEEEETTEEEEEE-S--GGG-EEEEEEE--SS-EEEEEEEEEEEEEEEEEEEE---EEE-TT--EEEEEEEEEESPPEEEEEETTSPPEEEE-TTS-EEEES-EESSEEEE-S--GGG-EEEEEEEE-SSSSPEEEEEEEEE-

Foldseek 3Di:
DDKDWDPVQAQEFEAE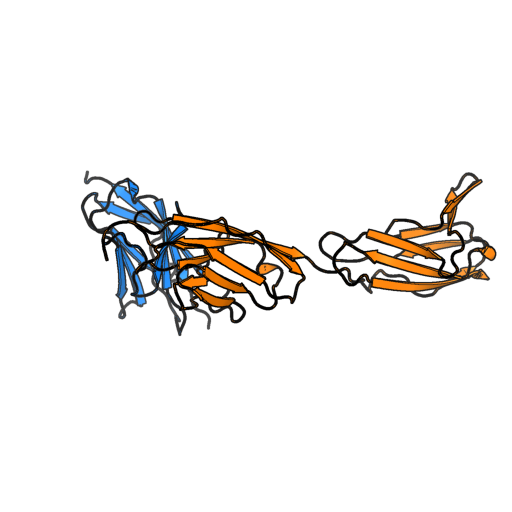AQAKGKHKTAMPPLPPKWKWKADPVVRDTAATHQRGDDPQVQWGWDQPPVRRITMIMGHNDDQVSFDKMWIWIVDVVIDIDIHTYHYYHDD/DDDDAKDFPDAWEAAEDEAQAKDKIKTFMPPHDPKWKWKAFPVVRHTQAIHQGGDDPPPQWGWDAPDPGITMIMGGRDDPVPFGKMKIWIVDVVIDIHIYTYHYWYWKDWDVVWADAADAEEAQAKDKGFTAIDIPPRWKKKKAFPVQFFAWDDDPVGDIDTHRMDIDRIDIDGNHHQVRFHKMKIWTGDPHDDIDIDIYGYHYD

InterPro domains:
  IPR003598 Immunoglobulin subtype 2 [SM00408] (86-164)
  IPR003598 Immunoglobulin subtype 2 [SM00408] (189-264)
  IPR003599 Immunoglobulin domain subtype [SM00409] (80-176)
  IPR003599 Immunoglobulin domain subtype [SM00409] (183-272)
  IPR007110 Immunoglobulin-like domain [PS50835] (73-160)
  IPR007110 Immunoglobulin-like domain [PS50835] (176-268)
  IPR013098 Immunoglobulin I-set [PF07679] (79-162)
  IPR013106 Immunoglobulin V-set domain [SM00406] (90-159)
  IPR013106 Immunoglobulin V-set domain [SM00406] (193-259)
  IPR013783 Immunoglobulin-like fold [G3DSA:2.60.40.10] (68-175)
  IPR013783 Immunoglobulin-like fold [G3DSA:2.60.40.10] (183-271)
  IPR036179 Immunoglobulin-like domain superfamily [SSF48726] (72-173)
  IPR036179 Immunoglobulin-like domain superfamily [SSF48726] (183-262)
  IPR037448 Zwei Ig domain protein zig-8 [PTHR23279] (65-302)

Solvent-accessible surface area: 16079 Å² total; per-residue (Å²): 133,88,2,98,24,28,97,73,2,60,142,101,24,82,8,73,76,31,131,35,0,121,0,19,0,59,1,129,75,24,88,115,33,47,2,3,0,0,11,32,128,38,32,5,0,0,0,16,9,78,102,52,2,10,34,18,164,33,8,98,4,56,45,81,125,152,78,55,12,23,14,0,42,0,90,173,1,60,122,133,1,40,23,49,2,1,0,4,0,4,3,88,98,24,89,47,22,109,0,113,1,42,7,64,86,75,242,175,87,113,134,68,1,103,47,92,92,82,11,81,111,29,74,33,22,69,42,174,85,1,61,1,30,0,46,0,20,105,5,63,61,63,80,1,0,4,0,29,22,90,62,42,6,3,5,0,9,54,101,106,62,18,8,67,12,128,54,8,60,25,47,59,143,63,104,69,20,6,20,0,42,2,125,43,2,28,89,110,6,80,16,4,4,10,0,0,0,14,2,75,98,30,61,42,36,71,0,106,4,55,0,23,41,33,5,74,35,50,100,100,76,22,22,82,96,48,127,20,75,94,45,32,82,15,154,1,16,0,89,5,130,14,103,61,126,11,80,2,26,0,113,16,87,88,61,84,83,0,25,42,48,64,154,133,73,84,126,76,96,22,84,41,47,178,22,61,36,0,124,3,28,84,2,45,145,136,6,72,24,18,1,38,0,42,0,35,20,72,19,106,95,65,32,68,62,149,0,38,2,35,8,129

CATH classification: 2.60.40.10

Sequence (312 aa):
MEPYFDPSTPRNVTALMGKSAYLSCRVRNLANKTVSWIRHRDIHILTVGSYTYTSDQRFQATHHQDTEDWTLQIKWAQKRDAGMYECQISTQPVRSYFVRLNVVVPHSRAFQPEFVESISNVSVAVGRDATFTCHVRHLGGYRVGWLKADTKAIQAIHENVITHNPRVTVSHLDQNTWNLHIKAVSEEDRGGYMCQLNTDPMKSQIGFLDVVIPPDFISEDTSSDVIVPEGSSVRLTCRARGYPEPIVTWRREDGNEIVLKDNVGTKTLAPSFRGEVLKLSKISRNEMGSYLCIASNGVPPSVSKRISLSIH

B-factor: mean 58.75, std 16.16, range [30.54, 131.0]

Nearest PDB structures (foldseek):
  5eo9-assembly1_A  TM=1.009E+00  e=7.834E-23  Drosophila melanogaster
  6nrq-assembly2_C  TM=9.982E-01  e=1.863E-17  Drosophila melanogaster
  6eg0-assembly1_A  TM=9.695E-01  e=5.387E-15  Drosophila melanogaster
  6nrw-assembly2_C  TM=9.605E-01  e=3.133E-14  Drosophila melanogaster
  6eg1-assembly2_C  TM=9.731E-01  e=1.110E-13  Drosophila melanogaster